Protein AF-0000000084974251 (afdb_homodimer)

Structure (mmCIF, N/CA/C/O backbone):
data_AF-0000000084974251-model_v1
#
loop_
_entity.id
_entity.type
_entity.pdbx_description
1 polymer 'Bacterial regulatory protein, tetR family'
#
loop_
_atom_site.group_PDB
_atom_site.id
_atom_site.type_symbol
_atom_site.label_atom_id
_atom_site.label_alt_id
_atom_site.label_comp_id
_atom_site.label_asym_id
_atom_site.label_entity_id
_atom_site.label_seq_id
_atom_site.pdbx_PDB_ins_code
_atom_site.Cartn_x
_atom_site.Cartn_y
_atom_site.Cartn_z
_atom_site.occupancy
_atom_site.B_iso_or_equiv
_atom_site.auth_seq_id
_atom_site.auth_comp_id
_atom_site.auth_asym_id
_atom_site.auth_atom_id
_atom_site.pdbx_PDB_model_num
ATOM 1 N N . MET A 1 1 ? 22.172 16.469 13.125 1 24.64 1 MET A N 1
ATOM 2 C CA . MET A 1 1 ? 22.078 15.016 13.195 1 24.64 1 MET A CA 1
ATOM 3 C C . MET A 1 1 ? 21.766 14.555 14.617 1 24.64 1 MET A C 1
ATOM 5 O O . MET A 1 1 ? 21.031 13.586 14.82 1 24.64 1 MET A O 1
ATOM 9 N N . GLN A 1 2 ? 22.453 15.227 15.594 1 28.5 2 GLN A N 1
ATOM 10 C CA . GLN A 1 2 ? 22.516 14.883 17 1 28.5 2 GLN A CA 1
ATOM 11 C C . GLN A 1 2 ? 21.203 15.203 17.719 1 28.5 2 GLN A C 1
ATOM 13 O O . GLN A 1 2 ? 20.766 14.461 18.594 1 28.5 2 GLN A O 1
ATOM 18 N N . LEU A 1 3 ? 20.594 16.469 17.312 1 31.47 3 LEU A N 1
ATOM 19 C CA . LEU A 1 3 ? 19.469 16.969 18.109 1 31.47 3 LEU A CA 1
ATOM 20 C C . LEU A 1 3 ? 18.234 16.094 17.906 1 31.47 3 LEU A C 1
ATOM 22 O O . LEU A 1 3 ? 17.391 15.992 18.797 1 31.47 3 LEU A O 1
ATOM 26 N N . PHE A 1 4 ? 18.141 15.398 16.688 1 33.81 4 PHE A N 1
ATOM 27 C CA . PHE A 1 4 ? 16.953 14.602 16.422 1 33.81 4 PHE A CA 1
ATOM 28 C C . PHE A 1 4 ? 16.891 13.375 17.328 1 33.81 4 PHE A C 1
ATOM 30 O O . PHE A 1 4 ? 15.859 12.727 17.422 1 33.81 4 PHE A O 1
ATOM 37 N N . LYS A 1 5 ? 18.031 12.828 17.625 1 33.91 5 LYS A N 1
ATOM 38 C CA . LYS A 1 5 ? 18.109 11.57 18.359 1 33.91 5 LYS A CA 1
ATOM 39 C C . LYS A 1 5 ? 17.641 11.758 19.812 1 33.91 5 LYS A C 1
ATOM 41 O O . LYS A 1 5 ? 17.469 10.781 20.531 1 33.91 5 LYS A O 1
ATOM 46 N N . GLU A 1 6 ? 18.031 12.891 20.359 1 31.86 6 GLU A N 1
ATOM 47 C CA . GLU A 1 6 ? 17.922 12.945 21.812 1 31.86 6 GLU A CA 1
ATOM 48 C C . GLU A 1 6 ? 16.453 12.992 22.25 1 31.86 6 GLU A C 1
ATOM 50 O O . GLU A 1 6 ? 16.047 12.273 23.172 1 31.86 6 GLU A O 1
ATOM 55 N N . LYS A 1 7 ? 15.719 14.281 22.25 1 34.56 7 LYS A N 1
ATOM 56 C CA . LYS A 1 7 ? 14.477 14.492 22.984 1 34.56 7 LYS A CA 1
ATOM 57 C C . LYS A 1 7 ? 13.289 13.859 22.266 1 34.56 7 LYS A C 1
ATOM 59 O O . LYS A 1 7 ? 13.227 13.867 21.031 1 34.56 7 LYS A O 1
ATOM 64 N N . GLY A 1 8 ? 12.766 12.844 22.797 1 30.42 8 GLY A N 1
ATOM 65 C CA . GLY A 1 8 ? 11.594 12.055 22.453 1 30.42 8 GLY A CA 1
ATOM 66 C C . GLY A 1 8 ? 10.516 12.859 21.75 1 30.42 8 GLY A C 1
ATOM 67 O O . GLY A 1 8 ? 10.367 14.055 22 1 30.42 8 GLY A O 1
ATOM 68 N N . TYR A 1 9 ? 10.25 12.57 20.469 1 32.06 9 TYR A N 1
ATOM 69 C CA . TYR A 1 9 ? 9.469 13.266 19.453 1 32.06 9 TYR A CA 1
ATOM 70 C C . TYR A 1 9 ? 8.102 13.664 20 1 32.06 9 TYR A C 1
ATOM 72 O O . TYR A 1 9 ? 7.277 14.227 19.281 1 32.06 9 TYR A O 1
ATOM 80 N N . LYS A 1 10 ? 7.773 13.18 21.203 1 35.31 10 LYS A N 1
ATOM 81 C CA . LYS A 1 10 ? 6.359 13.352 21.531 1 35.31 10 LYS A CA 1
ATOM 82 C C . LYS A 1 10 ? 5.98 14.828 21.562 1 35.31 10 LYS A C 1
ATOM 84 O O . LYS A 1 10 ? 4.875 15.203 21.156 1 35.31 10 LYS A O 1
ATOM 89 N N . ASN A 1 11 ? 6.516 15.609 22.516 1 33.5 11 ASN A N 1
ATOM 90 C CA . ASN A 1 11 ? 6.047 16.922 22.938 1 33.5 11 ASN A CA 1
ATOM 91 C C . ASN A 1 11 ? 6.672 18.031 22.109 1 33.5 11 ASN A C 1
ATOM 93 O O . ASN A 1 11 ? 6.77 19.172 22.562 1 33.5 11 ASN A O 1
ATOM 97 N N . VAL A 1 12 ? 7.66 17.734 21.203 1 34.59 12 VAL A N 1
ATOM 98 C CA . VAL A 1 12 ? 8.156 18.969 20.609 1 34.59 12 VAL A CA 1
ATOM 99 C C . VAL A 1 12 ? 7.145 19.516 19.609 1 34.59 12 VAL A C 1
ATOM 101 O O . VAL A 1 12 ? 6.754 18.812 18.672 1 34.59 12 VAL A O 1
ATOM 104 N N . SER A 1 13 ? 6.102 20.281 20.047 1 35.34 13 SER A N 1
ATOM 105 C CA . SER A 1 13 ? 5.102 20.938 19.219 1 35.34 13 SER A CA 1
ATOM 106 C C . SER A 1 13 ? 5.754 21.656 18.047 1 35.34 13 SER A C 1
ATOM 108 O O . SER A 1 13 ? 6.957 21.922 18.062 1 35.34 13 SER A O 1
ATOM 110 N N . VAL A 1 14 ? 5.09 21.688 16.828 1 34.44 14 VAL A N 1
ATOM 111 C CA . VAL A 1 14 ? 5.543 22.562 15.766 1 34.44 14 VAL A CA 1
ATOM 112 C C . VAL A 1 14 ? 6.043 23.891 16.359 1 34.44 14 VAL A C 1
ATOM 114 O O . VAL A 1 14 ? 7.074 24.406 15.93 1 34.44 14 VAL A O 1
ATOM 117 N N . ASP A 1 15 ? 5.387 24.281 17.344 1 38.06 15 ASP A N 1
ATOM 118 C CA . ASP A 1 15 ? 5.77 25.5 18.031 1 38.06 15 ASP A CA 1
ATOM 119 C C . ASP A 1 15 ? 7.102 25.344 18.75 1 38.06 15 ASP A C 1
ATOM 121 O O . ASP A 1 15 ? 7.953 26.234 18.719 1 38.06 15 ASP A O 1
ATOM 125 N N . GLU A 1 16 ? 7.289 24.219 19.406 1 42.25 16 GLU A N 1
ATOM 126 C CA . GLU A 1 16 ? 8.508 24.047 20.188 1 42.25 16 GLU A CA 1
ATOM 127 C C . GLU A 1 16 ? 9.703 23.75 19.281 1 42.25 16 GLU A C 1
ATOM 129 O O . GLU A 1 16 ? 10.828 24.172 19.578 1 42.25 16 GLU A O 1
ATOM 134 N N . ILE A 1 17 ? 9.492 23.047 18.203 1 36.91 17 ILE A N 1
ATOM 135 C CA . ILE A 1 17 ? 10.562 22.922 17.203 1 36.91 17 ILE A CA 1
ATOM 136 C C . ILE A 1 17 ? 10.828 24.281 16.578 1 36.91 17 ILE A C 1
ATOM 138 O O . ILE A 1 17 ? 11.984 24.688 16.406 1 36.91 17 ILE A O 1
ATOM 142 N N . VAL A 1 18 ? 9.734 25.016 16.297 1 35.94 18 VAL A N 1
ATOM 143 C CA . VAL A 1 18 ? 9.82 26.422 15.898 1 35.94 18 VAL A CA 1
ATOM 144 C C . VAL A 1 18 ? 10.477 27.234 17.016 1 35.94 18 VAL A C 1
ATOM 146 O O . VAL A 1 18 ? 11.336 28.078 16.75 1 35.94 18 VAL A O 1
ATOM 149 N N . GLN A 1 19 ? 9.969 27.031 18.172 1 39.81 19 GLN A N 1
ATOM 150 C CA . GLN A 1 19 ? 10.5 27.75 19.312 1 39.81 19 GLN A CA 1
ATOM 151 C C . GLN A 1 19 ? 11.953 27.375 19.594 1 39.81 19 GLN A C 1
ATOM 153 O O . GLN A 1 19 ? 12.75 28.219 20 1 39.81 19 GLN A O 1
ATOM 158 N N . ALA A 1 20 ? 12.273 26.094 19.547 1 38.5 20 ALA A N 1
ATOM 159 C CA . ALA A 1 20 ? 13.656 25.719 19.812 1 38.5 20 ALA A CA 1
ATOM 160 C C . ALA A 1 20 ? 14.594 26.266 18.734 1 38.5 20 ALA A C 1
ATOM 162 O O . ALA A 1 20 ? 15.766 26.531 19 1 38.5 20 ALA A O 1
ATOM 163 N N . CYS A 1 21 ? 14.047 26.172 17.453 1 37.97 21 CYS A N 1
ATOM 164 C CA . CYS A 1 21 ? 14.898 26.797 16.438 1 37.97 21 CYS A CA 1
ATOM 165 C C . CYS A 1 21 ? 14.703 28.312 16.438 1 37.97 21 CYS A C 1
ATOM 167 O O . CYS A 1 21 ? 15.211 29 15.555 1 37.97 21 CYS A O 1
ATOM 169 N N . ASN A 1 22 ? 14.352 28.953 17.609 1 37.5 22 ASN A N 1
ATOM 170 C CA . ASN A 1 22 ? 14.234 30.375 17.859 1 37.5 22 ASN A CA 1
ATOM 171 C C . ASN A 1 22 ? 13.688 31.125 16.656 1 37.5 22 ASN A C 1
ATOM 173 O O . ASN A 1 22 ? 14.008 32.281 16.438 1 37.5 22 ASN A O 1
ATOM 177 N N . SER A 1 23 ? 13.414 30.609 15.469 1 36.69 23 SER A N 1
ATOM 178 C CA . SER A 1 23 ? 13.086 31.484 14.352 1 36.69 23 SER A CA 1
ATOM 179 C C . SER A 1 23 ? 11.578 31.688 14.242 1 36.69 23 SER A C 1
ATOM 181 O O . SER A 1 23 ? 10.797 30.938 14.82 1 36.69 23 SER A O 1
ATOM 183 N N . SER A 1 24 ? 10.906 32.906 13.719 1 35.94 24 SER A N 1
ATOM 184 C CA . SER A 1 24 ? 9.539 33.406 13.57 1 35.94 24 SER A CA 1
ATOM 185 C C . SER A 1 24 ? 8.68 32.438 12.758 1 35.94 24 SER A C 1
ATOM 187 O O . SER A 1 24 ? 9.203 31.594 12.023 1 35.94 24 SER A O 1
ATOM 189 N N . LYS A 1 25 ? 7.355 32.344 13.055 1 33.97 25 LYS A N 1
ATOM 190 C CA . LYS A 1 25 ? 6.305 31.609 12.352 1 33.97 25 LYS A CA 1
ATOM 191 C C . LYS A 1 25 ? 6.52 31.656 10.844 1 33.97 25 LYS A C 1
ATOM 193 O O . LYS A 1 25 ? 6.238 30.688 10.141 1 33.97 25 LYS A O 1
ATOM 198 N N . GLY A 1 26 ? 6.758 32.844 10.203 1 37.78 26 GLY A N 1
ATOM 199 C CA . GLY A 1 26 ? 7.156 33.062 8.82 1 37.78 26 GLY A CA 1
ATOM 200 C C . GLY A 1 26 ? 8.297 32.156 8.375 1 37.78 26 GLY A C 1
ATOM 201 O O . GLY A 1 26 ? 8.289 31.656 7.254 1 37.78 26 GLY A O 1
ATOM 202 N N . SER A 1 27 ? 9.266 31.953 9.086 1 38.12 27 SER A N 1
ATOM 203 C CA . SER A 1 27 ? 10.445 31.141 8.836 1 38.12 27 SER A CA 1
ATOM 204 C C . SER A 1 27 ? 10.094 29.656 8.742 1 38.12 27 SER A C 1
ATOM 206 O O . SER A 1 27 ? 10.766 28.891 8.047 1 38.12 27 SER A O 1
ATOM 208 N N . PHE A 1 28 ? 9.125 29.25 9.406 1 33.62 28 PHE A N 1
ATOM 209 C CA . PHE A 1 28 ? 8.711 27.859 9.328 1 33.62 28 PHE A CA 1
ATOM 210 C C . PHE A 1 28 ? 8.133 27.547 7.953 1 33.62 28 PHE A C 1
ATOM 212 O O . PHE A 1 28 ? 8.469 26.516 7.359 1 33.62 28 PHE A O 1
ATOM 219 N N . TYR A 1 29 ? 7.191 28.391 7.52 1 37.66 29 TYR A N 1
ATOM 220 C CA . TYR A 1 29 ? 6.785 28.203 6.133 1 37.66 29 TYR A CA 1
ATOM 221 C C . TYR A 1 29 ? 7.988 28.25 5.199 1 37.66 29 TYR A C 1
ATOM 223 O O . TYR A 1 29 ? 8.016 27.547 4.18 1 37.66 29 TYR A O 1
ATOM 231 N N . HIS A 1 30 ? 8.836 29.078 5.332 1 41.31 30 HIS A N 1
ATOM 232 C CA . HIS A 1 30 ? 10.125 29.031 4.664 1 41.31 30 HIS A CA 1
ATOM 233 C C . HIS A 1 30 ? 10.875 27.734 5 1 41.31 30 HIS A C 1
ATOM 235 O O . HIS A 1 30 ? 11.625 27.219 4.172 1 41.31 30 HIS A O 1
ATOM 241 N N . HIS A 1 31 ? 10.727 27.203 6.156 1 42.22 31 HIS A N 1
ATOM 242 C CA . HIS A 1 31 ? 11.32 25.938 6.574 1 42.22 31 HIS A CA 1
ATOM 243 C C . HIS A 1 31 ? 10.641 24.766 5.887 1 42.22 31 HIS A C 1
ATOM 245 O O . HIS A 1 31 ? 11.258 23.703 5.707 1 42.22 31 HIS A O 1
ATOM 251 N N . PHE A 1 32 ? 9.398 24.859 5.746 1 46.38 32 PHE A N 1
ATOM 252 C CA . PHE A 1 32 ? 8.734 23.844 4.938 1 46.38 32 PHE A CA 1
ATOM 253 C C . PHE A 1 32 ? 9.344 23.781 3.541 1 46.38 32 PHE A C 1
ATOM 255 O O . PHE A 1 32 ? 9.508 22.703 2.98 1 46.38 32 PHE A O 1
ATOM 262 N N . LYS A 1 33 ? 9.359 25.031 2.885 1 48.72 33 LYS A N 1
ATOM 263 C CA . LYS A 1 33 ? 10.195 25.031 1.684 1 48.72 33 LYS A CA 1
ATOM 264 C C . LYS A 1 33 ? 11.555 24.391 1.954 1 48.72 33 LYS A C 1
ATOM 266 O O . LYS A 1 33 ? 12.07 23.641 1.122 1 48.72 33 LYS A O 1
ATOM 271 N N . SER A 1 34 ? 11.953 24.734 3.213 1 53.53 34 SER A N 1
ATOM 272 C CA . SER A 1 34 ? 13.203 24.188 3.719 1 53.53 34 SER A CA 1
ATOM 273 C C . SER A 1 34 ? 13.062 22.703 4.039 1 53.53 34 SER A C 1
ATOM 275 O O . SER A 1 34 ? 13.938 21.906 3.703 1 53.53 34 SER A O 1
ATOM 277 N N . LYS A 1 35 ? 11.883 22.344 4.539 1 58.62 35 LYS A N 1
ATOM 278 C CA . LYS A 1 35 ? 11.633 20.922 4.816 1 58.62 35 LYS A CA 1
ATOM 279 C C . LYS A 1 35 ? 11.562 20.109 3.527 1 58.62 35 LYS A C 1
ATOM 281 O O . LYS A 1 35 ? 12.109 19.016 3.445 1 58.62 35 LYS A O 1
ATOM 286 N N . ALA A 1 36 ? 10.992 20.859 2.57 1 60.69 36 ALA A N 1
ATOM 287 C CA . ALA A 1 36 ? 10.891 20.172 1.286 1 60.69 36 ALA A CA 1
ATOM 288 C C . ALA A 1 36 ? 12.266 19.984 0.651 1 60.69 36 ALA A C 1
ATOM 290 O O . ALA A 1 36 ? 12.547 18.938 0.065 1 60.69 36 ALA A O 1
ATOM 291 N N . GLU A 1 37 ? 13.039 21 0.817 1 65.62 37 GLU A N 1
ATOM 292 C CA . GLU A 1 37 ? 14.383 20.891 0.254 1 65.62 37 GLU A CA 1
ATOM 293 C C . GLU A 1 37 ? 15.211 19.844 0.993 1 65.62 37 GLU A C 1
ATOM 295 O O . GLU A 1 37 ? 15.969 19.094 0.375 1 65.62 37 GLU A O 1
ATOM 300 N N . ILE A 1 38 ? 15.062 19.875 2.275 1 69.25 38 ILE A N 1
ATOM 301 C CA . ILE A 1 38 ? 15.781 18.891 3.094 1 69.25 38 ILE A CA 1
ATOM 302 C C . ILE A 1 38 ? 15.305 17.484 2.756 1 69.25 38 ILE A C 1
ATOM 304 O O . ILE A 1 38 ? 16.109 16.578 2.6 1 69.25 38 ILE A O 1
ATOM 308 N N . LEU A 1 39 ? 14.078 17.422 2.49 1 73.88 39 LEU A N 1
ATOM 309 C CA . LEU A 1 39 ? 13.516 16.125 2.139 1 73.88 39 LEU A CA 1
ATOM 310 C C . LEU A 1 39 ? 14.008 15.672 0.767 1 73.88 39 LEU A C 1
ATOM 312 O O . LEU A 1 39 ? 14.383 14.516 0.587 1 73.88 39 LEU A O 1
ATOM 316 N N . ASN A 1 40 ? 14.039 16.641 -0.132 1 75.12 40 ASN A N 1
ATOM 317 C CA . ASN A 1 40 ? 14.5 16.297 -1.476 1 75.12 40 ASN A CA 1
ATOM 318 C C . ASN A 1 40 ? 15.945 15.805 -1.465 1 75.12 40 ASN A C 1
ATOM 320 O O . ASN A 1 40 ? 16.297 14.875 -2.199 1 75.12 40 ASN A O 1
ATOM 324 N N . GLU A 1 41 ? 16.719 16.484 -0.682 1 76.44 41 GLU A N 1
ATOM 325 C CA . GLU A 1 41 ? 18.109 16.047 -0.568 1 76.44 41 GLU A CA 1
ATOM 326 C C . GLU A 1 41 ? 18.188 14.641 0.02 1 76.44 41 GLU A C 1
ATOM 328 O O . GLU A 1 41 ? 19.031 13.844 -0.398 1 76.44 41 GLU A O 1
ATOM 333 N N . HIS A 1 42 ? 17.406 14.344 0.914 1 80 42 HIS A N 1
ATOM 334 C CA . HIS A 1 42 ? 17.406 13.016 1.532 1 80 42 HIS A CA 1
ATOM 335 C C . HIS A 1 42 ? 16.953 11.945 0.545 1 80 42 HIS A C 1
ATOM 337 O O . HIS A 1 42 ? 17.484 10.836 0.539 1 80 42 HIS A O 1
ATOM 343 N N . PHE A 1 43 ? 16.094 12.352 -0.354 1 81.88 43 PHE A N 1
ATOM 344 C CA . PHE A 1 43 ? 15.625 11.391 -1.35 1 81.88 43 PHE A CA 1
ATOM 345 C C . PHE A 1 43 ? 16.734 11.078 -2.357 1 81.88 43 PHE A C 1
ATOM 347 O O . PHE A 1 43 ? 16.891 9.93 -2.768 1 81.88 43 PHE A O 1
ATOM 354 N N . ALA A 1 44 ? 17.422 12.141 -2.713 1 80.31 44 ALA A N 1
ATOM 355 C CA . ALA A 1 44 ? 18.531 11.93 -3.648 1 80.31 44 ALA A CA 1
ATOM 356 C C . ALA A 1 44 ? 19.594 11.008 -3.053 1 80.31 44 ALA A C 1
ATOM 358 O O . ALA A 1 44 ? 20.141 10.148 -3.748 1 80.31 44 ALA A O 1
ATOM 359 N N . LEU A 1 45 ? 19.859 11.195 -1.835 1 84.19 45 LEU A N 1
ATOM 360 C CA . LEU A 1 45 ? 20.812 10.336 -1.143 1 84.19 45 LEU A CA 1
ATOM 361 C C . LEU A 1 45 ? 20.297 8.906 -1.046 1 84.19 45 LEU A C 1
ATOM 363 O O . LEU A 1 45 ? 21.047 7.953 -1.237 1 84.19 45 LEU A O 1
ATOM 367 N N . ALA A 1 46 ? 19.062 8.766 -0.755 1 89.88 46 ALA A N 1
ATOM 368 C CA . ALA A 1 46 ? 18.469 7.438 -0.688 1 89.88 46 ALA A CA 1
ATOM 369 C C . ALA A 1 46 ? 18.562 6.723 -2.031 1 89.88 46 ALA A C 1
ATOM 371 O O . ALA A 1 46 ? 18.875 5.531 -2.088 1 89.88 46 ALA A O 1
ATOM 372 N N . ASP A 1 47 ? 18.328 7.438 -3.09 1 91.56 47 ASP A N 1
ATOM 373 C CA . ASP A 1 47 ? 18.375 6.844 -4.422 1 91.56 47 ASP A CA 1
ATOM 374 C C . ASP A 1 47 ? 19.766 6.336 -4.758 1 91.56 47 ASP A C 1
ATOM 376 O O . ASP A 1 47 ? 19.922 5.301 -5.414 1 91.56 47 ASP A O 1
ATOM 380 N N . LYS A 1 48 ? 20.75 7.125 -4.336 1 91.19 48 LYS A N 1
ATOM 381 C CA . LYS A 1 48 ? 22.109 6.66 -4.531 1 91.19 48 LYS A CA 1
ATOM 382 C C . LYS A 1 48 ? 22.359 5.359 -3.773 1 91.19 48 LYS A C 1
ATOM 384 O O . LYS A 1 48 ? 23.031 4.453 -4.289 1 91.19 48 LYS A O 1
ATOM 389 N N . TYR A 1 49 ? 21.891 5.285 -2.676 1 93.69 49 TYR A N 1
ATOM 390 C CA . TYR A 1 49 ? 22.031 4.07 -1.882 1 93.69 49 TYR A CA 1
ATOM 391 C C . TYR A 1 49 ? 21.281 2.906 -2.531 1 93.69 49 TYR A C 1
ATOM 393 O O . TYR A 1 49 ? 21.781 1.778 -2.547 1 93.69 49 TYR A O 1
ATOM 401 N N . TYR A 1 50 ? 20.078 3.135 -3.027 1 96.12 50 TYR A N 1
ATOM 402 C CA . TYR A 1 50 ? 19.328 2.082 -3.693 1 96.12 50 TYR A CA 1
ATOM 403 C C . TYR A 1 50 ? 20.094 1.517 -4.879 1 96.12 50 TYR A C 1
ATOM 405 O O . TYR A 1 50 ? 20.062 0.31 -5.129 1 96.12 50 TYR A O 1
ATOM 413 N N . GLU A 1 51 ? 20.719 2.396 -5.547 1 95.56 51 GLU A N 1
ATOM 414 C CA . GLU A 1 51 ? 21.531 1.957 -6.676 1 95.56 51 GLU A CA 1
ATOM 415 C C . GLU A 1 51 ? 22.672 1.055 -6.215 1 95.56 51 GLU A C 1
ATOM 417 O O . GLU A 1 51 ? 22.984 0.054 -6.863 1 95.56 51 GLU A O 1
ATOM 422 N N . GLN A 1 52 ? 23.281 1.448 -5.191 1 95.94 52 GLN A N 1
ATOM 423 C CA . GLN A 1 52 ? 24.344 0.625 -4.629 1 95.94 52 GLN A CA 1
ATOM 424 C C . GLN A 1 52 ? 23.812 -0.733 -4.18 1 95.94 52 GLN A C 1
ATOM 426 O O . GLN A 1 52 ? 24.438 -1.763 -4.41 1 95.94 52 GLN A O 1
ATOM 431 N N . LEU A 1 53 ? 22.672 -0.729 -3.5 1 96.44 53 LEU A N 1
ATOM 432 C CA . LEU A 1 53 ? 22.031 -1.972 -3.082 1 96.44 53 LEU A CA 1
ATOM 433 C C . LEU A 1 53 ? 21.797 -2.889 -4.277 1 96.44 53 LEU A C 1
ATOM 435 O O . LEU A 1 53 ? 22.062 -4.094 -4.199 1 96.44 53 LEU A O 1
ATOM 439 N N . TYR A 1 54 ? 21.266 -2.311 -5.332 1 97.19 54 TYR A N 1
ATOM 440 C CA . TYR A 1 54 ? 21 -3.057 -6.559 1 97.19 54 TYR A CA 1
ATOM 441 C C . TYR A 1 54 ? 22.281 -3.666 -7.121 1 97.19 54 TYR A C 1
ATOM 443 O O . TYR A 1 54 ? 22.312 -4.848 -7.473 1 97.19 54 TYR A O 1
ATOM 451 N N . ASN A 1 55 ? 23.328 -2.844 -7.168 1 96.56 55 ASN A N 1
ATOM 452 C CA . ASN A 1 55 ? 24.594 -3.275 -7.734 1 96.56 55 ASN A CA 1
ATOM 453 C C . ASN A 1 55 ? 25.25 -4.363 -6.891 1 96.56 55 ASN A C 1
ATOM 455 O O . ASN A 1 55 ? 26 -5.191 -7.406 1 96.56 55 ASN A O 1
ATOM 459 N N . ASP A 1 56 ? 24.922 -4.41 -5.656 1 96.5 56 ASP A N 1
ATOM 460 C CA . ASP A 1 56 ? 25.547 -5.344 -4.723 1 96.5 56 ASP A CA 1
ATOM 461 C C . ASP A 1 56 ? 24.766 -6.66 -4.664 1 96.5 56 ASP A C 1
ATOM 463 O O . ASP A 1 56 ? 25.203 -7.609 -4.008 1 96.5 56 ASP A O 1
ATOM 467 N N . LEU A 1 57 ? 23.625 -6.703 -5.285 1 97.56 57 LEU A N 1
ATOM 468 C CA . LEU A 1 57 ? 22.875 -7.953 -5.273 1 97.56 57 LEU A CA 1
ATOM 469 C C . LEU A 1 57 ? 23.672 -9.078 -5.914 1 97.56 57 LEU A C 1
ATOM 471 O O . LEU A 1 57 ? 24.188 -8.93 -7.027 1 97.56 57 LEU A O 1
ATOM 475 N N . PRO A 1 58 ? 23.766 -10.188 -5.262 1 95.62 58 PRO A N 1
ATOM 476 C CA . PRO A 1 58 ? 24.516 -11.305 -5.848 1 95.62 58 PRO A CA 1
ATOM 477 C C . PRO A 1 58 ? 23.891 -11.805 -7.148 1 95.62 58 PRO A C 1
ATOM 479 O O . PRO A 1 58 ? 22.688 -12.07 -7.199 1 95.62 58 PRO A O 1
ATOM 482 N N . ILE A 1 59 ? 24.703 -12.094 -8.109 1 91.06 59 ILE A N 1
ATOM 483 C CA . ILE A 1 59 ? 24.25 -12.461 -9.445 1 91.06 59 ILE A CA 1
ATOM 484 C C . ILE A 1 59 ? 23.828 -13.922 -9.461 1 91.06 59 ILE A C 1
ATOM 486 O O . ILE A 1 59 ? 23.078 -14.352 -10.352 1 91.06 59 ILE A O 1
ATOM 490 N N . GLN A 1 60 ? 24.234 -14.688 -8.43 1 95.69 60 GLN A N 1
ATOM 491 C CA . GLN A 1 60 ? 23.953 -16.125 -8.398 1 95.69 60 GLN A CA 1
ATOM 492 C C . GLN A 1 60 ? 22.547 -16.391 -7.867 1 95.69 60 GLN A C 1
ATOM 494 O O . GLN A 1 60 ? 22.047 -17.516 -7.977 1 95.69 60 GLN A O 1
ATOM 499 N N . LEU A 1 61 ? 21.969 -15.422 -7.363 1 97.19 61 LEU A N 1
ATOM 500 C CA . LEU A 1 61 ? 20.625 -15.602 -6.812 1 97.19 61 LEU A CA 1
ATOM 501 C C . LEU A 1 61 ? 19.578 -15.625 -7.922 1 97.19 61 LEU A C 1
ATOM 503 O O . LEU A 1 61 ? 19.766 -15.008 -8.977 1 97.19 61 LEU A O 1
ATOM 507 N N . SER A 1 62 ? 18.5 -16.391 -7.668 1 97.19 62 SER A N 1
ATOM 508 C CA . SER A 1 62 ? 17.391 -16.359 -8.609 1 97.19 62 SER A CA 1
ATOM 509 C C . SER A 1 62 ? 16.812 -14.953 -8.727 1 97.19 62 SER A C 1
ATOM 511 O O . SER A 1 62 ? 16.891 -14.156 -7.785 1 97.19 62 SER A O 1
ATOM 513 N N . PRO A 1 63 ? 16.188 -14.609 -9.812 1 97.88 63 PRO A N 1
ATOM 514 C CA . PRO A 1 63 ? 15.578 -13.297 -9.992 1 97.88 63 PRO A CA 1
ATOM 515 C C . PRO A 1 63 ? 14.562 -12.961 -8.906 1 97.88 63 PRO A C 1
ATOM 517 O O . PRO A 1 63 ? 14.523 -11.828 -8.414 1 97.88 63 PRO A O 1
ATOM 520 N N . LYS A 1 64 ? 13.742 -13.938 -8.508 1 97.69 64 LYS A N 1
ATOM 521 C CA . LYS A 1 64 ? 12.789 -13.711 -7.426 1 97.69 64 LYS A CA 1
ATOM 522 C C . LYS A 1 64 ? 13.5 -13.344 -6.129 1 97.69 64 LYS A C 1
ATOM 524 O O . LYS A 1 64 ? 13.094 -12.406 -5.438 1 97.69 64 LYS A O 1
ATOM 529 N N . ARG A 1 65 ? 14.531 -14.062 -5.82 1 97.81 65 ARG A N 1
ATOM 530 C CA . ARG A 1 65 ? 15.273 -13.797 -4.59 1 97.81 65 ARG A CA 1
ATOM 531 C C . ARG A 1 65 ? 15.977 -12.445 -4.66 1 97.81 65 ARG A C 1
ATOM 533 O O . ARG A 1 65 ? 16.078 -11.742 -3.654 1 97.81 65 ARG A O 1
ATOM 540 N N . ARG A 1 66 ? 16.484 -12.039 -5.789 1 98.31 66 ARG A N 1
ATOM 541 C CA . ARG A 1 66 ? 17.109 -10.734 -5.965 1 98.31 66 ARG A CA 1
ATOM 542 C C . ARG A 1 66 ? 16.109 -9.609 -5.684 1 98.31 66 ARG A C 1
ATOM 544 O O . ARG A 1 66 ? 16.438 -8.656 -4.965 1 98.31 66 ARG A O 1
ATOM 551 N N . LEU A 1 67 ? 14.93 -9.734 -6.262 1 98.5 67 LEU A N 1
ATOM 552 C CA . LEU A 1 67 ? 13.883 -8.75 -6.012 1 98.5 67 LEU A CA 1
ATOM 553 C C . LEU A 1 67 ? 13.523 -8.695 -4.531 1 98.5 67 LEU A C 1
ATOM 555 O O . LEU A 1 67 ? 13.398 -7.613 -3.957 1 98.5 67 LEU A O 1
ATOM 559 N N . GLN A 1 68 ? 13.383 -9.828 -3.963 1 98.44 68 GLN A N 1
ATOM 560 C CA . GLN A 1 68 ? 13.047 -9.94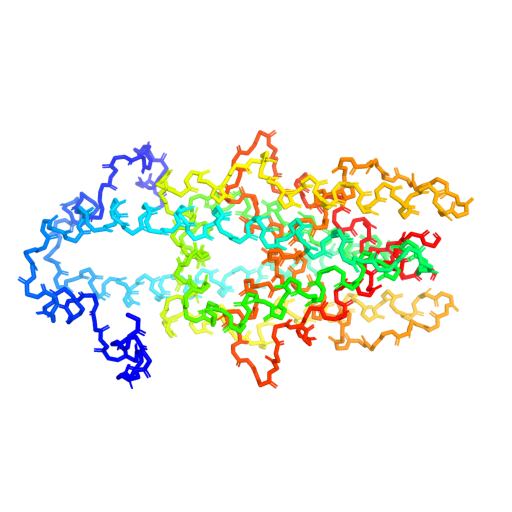5 -2.547 1 98.44 68 GLN A CA 1
ATOM 561 C C . GLN A 1 68 ? 14.109 -9.289 -1.674 1 98.44 68 GLN A C 1
ATOM 563 O O . GLN A 1 68 ? 13.789 -8.484 -0.797 1 98.44 68 GLN A O 1
ATOM 568 N N . LEU A 1 69 ? 15.344 -9.602 -1.912 1 98.31 69 LEU A N 1
ATOM 569 C CA . LEU A 1 69 ? 16.453 -9.078 -1.118 1 98.31 69 LEU A CA 1
ATOM 570 C C . LEU A 1 69 ? 16.578 -7.57 -1.285 1 98.31 69 LEU A C 1
ATOM 572 O O . LEU A 1 69 ? 16.891 -6.859 -0.327 1 98.31 69 LEU A O 1
ATOM 576 N N . PHE A 1 70 ? 16.391 -7.133 -2.479 1 98.62 70 PHE A N 1
ATOM 577 C CA . PHE A 1 70 ? 16.453 -5.699 -2.725 1 98.62 70 PHE A CA 1
ATOM 578 C C . PHE A 1 70 ? 15.453 -4.949 -1.852 1 98.62 70 PHE A C 1
ATOM 580 O O . PHE A 1 70 ? 15.828 -4.039 -1.107 1 98.62 70 PHE A O 1
ATOM 587 N N . LEU A 1 71 ? 14.195 -5.324 -1.896 1 98.69 71 LEU A N 1
ATOM 588 C CA . LEU A 1 71 ? 13.172 -4.602 -1.154 1 98.69 71 LEU A CA 1
ATOM 589 C C . LEU A 1 71 ? 13.367 -4.773 0.349 1 98.69 71 LEU A C 1
ATOM 591 O O . LEU A 1 71 ? 13.133 -3.836 1.118 1 98.69 71 LEU A O 1
ATOM 595 N N . GLU A 1 72 ? 13.734 -5.914 0.798 1 98.31 72 GLU A N 1
ATOM 596 C CA . GLU A 1 72 ? 14.055 -6.125 2.205 1 98.31 72 GLU A CA 1
ATOM 597 C C . GLU A 1 72 ? 15.117 -5.137 2.686 1 98.31 72 GLU A C 1
ATOM 599 O O . GLU A 1 72 ? 14.953 -4.516 3.738 1 98.31 72 GLU A O 1
ATOM 604 N N . ASN A 1 73 ? 16.156 -5 1.909 1 98 73 ASN A N 1
ATOM 605 C CA . ASN A 1 73 ? 17.234 -4.094 2.283 1 98 73 ASN A CA 1
ATOM 606 C C . ASN A 1 73 ? 16.797 -2.637 2.217 1 98 73 ASN A C 1
ATOM 608 O O . ASN A 1 73 ? 17.25 -1.809 3.008 1 98 73 ASN A O 1
ATOM 612 N N . VAL A 1 74 ? 15.961 -2.35 1.274 1 98 74 VAL A N 1
ATOM 613 C CA . VAL A 1 74 ? 15.383 -1.013 1.227 1 98 74 VAL A CA 1
ATOM 614 C C . VAL A 1 74 ? 14.633 -0.73 2.525 1 98 74 VAL A C 1
ATOM 616 O O . VAL A 1 74 ? 14.82 0.322 3.141 1 98 74 VAL A O 1
ATOM 619 N N . PHE A 1 75 ? 13.781 -1.679 2.955 1 98.38 75 PHE A N 1
ATOM 620 C CA . PHE A 1 75 ? 13.008 -1.508 4.176 1 98.38 75 PHE A CA 1
ATOM 621 C C . PHE A 1 75 ? 13.93 -1.357 5.383 1 98.38 75 PHE A C 1
ATOM 623 O O . PHE A 1 75 ? 13.688 -0.52 6.254 1 98.38 75 PHE A O 1
ATOM 630 N N . ILE A 1 76 ? 14.93 -2.135 5.438 1 97.62 76 ILE A N 1
ATOM 631 C CA . ILE A 1 76 ? 15.898 -2.051 6.527 1 97.62 76 ILE A CA 1
ATOM 632 C C . ILE A 1 76 ? 16.547 -0.669 6.535 1 97.62 76 ILE A C 1
ATOM 634 O O . ILE A 1 76 ? 16.609 -0.011 7.578 1 97.62 76 ILE A O 1
ATOM 638 N N . TYR A 1 77 ? 17 -0.239 5.43 1 96.12 77 TYR A N 1
ATOM 639 C CA . TYR A 1 77 ? 17.656 1.062 5.293 1 96.12 77 TYR A CA 1
ATOM 640 C C . TYR A 1 77 ? 16.719 2.184 5.742 1 96.12 77 TYR A C 1
ATOM 642 O O . TYR A 1 77 ? 17.141 3.072 6.492 1 96.12 77 TYR A O 1
ATOM 650 N N . LEU A 1 78 ? 15.484 2.148 5.246 1 95.81 78 LEU A N 1
ATOM 651 C CA . LEU A 1 78 ? 14.516 3.188 5.57 1 95.81 78 LEU A CA 1
ATOM 652 C C . LEU A 1 78 ? 14.266 3.248 7.074 1 95.81 78 LEU A C 1
ATOM 654 O O . LEU A 1 78 ? 14.234 4.336 7.66 1 95.81 78 LEU A O 1
ATOM 658 N N . GLU A 1 79 ? 14.094 2.094 7.641 1 95.69 79 GLU A N 1
ATOM 659 C CA . GLU A 1 79 ? 13.836 2.059 9.078 1 95.69 79 GLU A CA 1
ATOM 660 C C . GLU A 1 79 ? 15.055 2.531 9.867 1 95.69 79 GLU A C 1
ATOM 662 O O . GLU A 1 79 ? 14.93 3.359 10.773 1 95.69 79 GLU A O 1
ATOM 667 N N . GLU A 1 80 ? 16.234 2.086 9.539 1 94.06 80 GLU A N 1
ATOM 668 C CA . GLU A 1 80 ? 17.438 2.357 10.305 1 94.06 80 GLU A CA 1
ATOM 669 C C . GLU A 1 80 ? 17.922 3.789 10.094 1 94.06 80 GLU A C 1
ATOM 671 O O . GLU A 1 80 ? 18.469 4.406 11.008 1 94.06 80 GLU A O 1
ATOM 676 N N . THR A 1 81 ? 17.766 4.324 8.961 1 91 81 THR A N 1
ATOM 677 C CA . THR A 1 81 ? 18.312 5.633 8.617 1 91 81 THR A CA 1
ATOM 678 C C . THR A 1 81 ? 17.312 6.738 8.953 1 91 81 THR A C 1
ATOM 680 O O . THR A 1 81 ? 17.703 7.785 9.484 1 91 81 THR A O 1
ATOM 683 N N . PHE A 1 82 ? 16.062 6.492 8.68 1 88.25 82 PHE A N 1
ATOM 684 C CA . PHE A 1 82 ? 15.086 7.566 8.797 1 88.25 82 PHE A CA 1
ATOM 685 C C . PHE A 1 82 ? 14.156 7.32 9.984 1 88.25 82 PHE A C 1
ATOM 687 O O . PHE A 1 82 ? 13.797 8.258 10.703 1 88.25 82 PHE A O 1
ATOM 694 N N . GLY A 1 83 ? 13.82 6.094 10.188 1 89.75 83 GLY A N 1
ATOM 695 C CA . GLY A 1 83 ? 12.93 5.75 11.289 1 89.75 83 GLY A CA 1
ATOM 696 C C . GLY A 1 83 ? 11.477 6.051 10.992 1 89.75 83 GLY A C 1
ATOM 697 O O . GLY A 1 83 ? 11.156 6.672 9.977 1 89.75 83 GLY A O 1
ATOM 698 N N . ARG A 1 84 ? 10.617 5.637 11.875 1 92.19 84 ARG A N 1
ATOM 699 C CA . ARG A 1 84 ? 9.172 5.688 11.688 1 92.19 84 ARG A CA 1
ATOM 700 C C . ARG A 1 84 ? 8.672 7.129 11.688 1 92.19 84 ARG A C 1
ATOM 702 O O . ARG A 1 84 ? 7.82 7.492 10.875 1 92.19 84 ARG A O 1
ATOM 709 N N . GLU A 1 85 ? 9.156 7.934 12.555 1 86.88 85 GLU A N 1
ATOM 710 C CA . GLU A 1 85 ? 8.688 9.312 12.688 1 86.88 85 GLU A CA 1
ATOM 711 C C . GLU A 1 85 ? 8.992 10.117 11.43 1 86.88 85 GLU A C 1
ATOM 713 O O . GLU A 1 85 ? 8.125 10.828 10.914 1 86.88 85 GLU A O 1
ATOM 718 N N . PHE A 1 86 ? 10.164 10.008 11.023 1 86.38 86 PHE A N 1
ATOM 719 C CA . PHE A 1 86 ? 10.555 10.75 9.828 1 86.38 86 PHE A CA 1
ATOM 720 C C . PHE A 1 86 ? 9.758 10.266 8.617 1 86.38 86 PHE A C 1
ATOM 722 O O . PHE A 1 86 ? 9.266 11.078 7.832 1 86.38 86 PHE A O 1
ATOM 729 N N . LEU A 1 87 ? 9.641 8.961 8.445 1 91.19 87 LEU A N 1
ATOM 730 C CA . LEU A 1 87 ? 8.883 8.414 7.328 1 91.19 87 LEU A CA 1
ATOM 731 C C . LEU A 1 87 ? 7.422 8.859 7.391 1 91.19 87 LEU A C 1
ATOM 733 O O . LEU A 1 87 ? 6.809 9.141 6.355 1 91.19 87 LEU A O 1
ATOM 737 N N . SER A 1 88 ? 6.879 8.938 8.578 1 89.75 88 SER A N 1
ATOM 738 C CA . SER A 1 88 ? 5.512 9.422 8.75 1 89.75 88 SER A CA 1
ATOM 739 C C . SER A 1 88 ? 5.367 10.852 8.25 1 89.75 88 SER A C 1
ATOM 741 O O . SER A 1 88 ? 4.371 11.195 7.609 1 89.75 88 SER A O 1
ATOM 743 N N . VAL A 1 89 ? 6.324 11.625 8.539 1 84.69 89 VAL A N 1
ATOM 744 C CA . VAL A 1 89 ? 6.305 13.016 8.094 1 84.69 89 VAL A CA 1
ATOM 745 C C . VAL A 1 89 ? 6.398 13.078 6.574 1 84.69 89 VAL A C 1
ATOM 747 O O . VAL A 1 89 ? 5.645 13.805 5.926 1 84.69 89 VAL A O 1
ATOM 750 N N . VAL A 1 90 ? 7.324 12.32 6.023 1 86.25 90 VAL A N 1
ATOM 751 C CA . VAL A 1 90 ? 7.504 12.305 4.574 1 86.25 90 VAL A CA 1
ATOM 752 C C . VAL A 1 90 ? 6.207 11.867 3.898 1 86.25 90 VAL A C 1
ATOM 754 O O . VAL A 1 90 ? 5.727 12.523 2.975 1 86.25 90 VAL A O 1
ATOM 757 N N . TYR A 1 91 ? 5.621 10.82 4.395 1 90.5 91 TYR A N 1
ATOM 758 C CA . TYR A 1 91 ? 4.422 10.258 3.787 1 90.5 91 TYR A CA 1
ATOM 759 C C . TYR A 1 91 ? 3.229 11.188 3.979 1 90.5 91 TYR A C 1
ATOM 761 O O . TYR A 1 91 ? 2.361 11.281 3.105 1 90.5 91 TYR A O 1
ATOM 769 N N . SER A 1 92 ? 3.166 11.836 5.055 1 87.75 92 SER A N 1
ATOM 770 C CA . SER A 1 92 ? 2.064 12.758 5.293 1 87.75 92 SER A CA 1
ATOM 771 C C . SER A 1 92 ? 2.197 14.008 4.426 1 87.75 92 SER A C 1
ATOM 773 O O . SER A 1 92 ? 1.235 14.422 3.777 1 87.75 92 SER A O 1
ATOM 775 N N . THR A 1 93 ? 3.371 14.555 4.336 1 82.56 93 THR A N 1
ATOM 776 C CA . THR A 1 93 ? 3.59 15.812 3.617 1 82.56 93 THR A CA 1
ATOM 777 C C . THR A 1 93 ? 3.49 15.594 2.109 1 82.56 93 THR A C 1
ATOM 779 O O . THR A 1 93 ? 3.107 16.5 1.371 1 82.56 93 THR A O 1
ATOM 782 N N . SER A 1 94 ? 3.82 14.391 1.688 1 85.19 94 SER A N 1
ATOM 783 C CA . SER A 1 94 ? 3.762 14.086 0.261 1 85.19 94 SER A CA 1
ATOM 784 C C . SER A 1 94 ? 2.326 14.102 -0.249 1 85.19 94 SER A C 1
ATOM 786 O O . SER A 1 94 ? 2.09 14.195 -1.456 1 85.19 94 SER A O 1
ATOM 788 N N . LEU A 1 95 ? 1.404 14.023 0.598 1 85.25 95 LEU A N 1
ATOM 789 C CA . LEU A 1 95 ? -0.01 14.039 0.241 1 85.25 95 LEU A CA 1
ATOM 790 C C . LEU A 1 95 ? -0.533 15.469 0.163 1 85.25 95 LEU A C 1
ATOM 792 O O . LEU A 1 95 ? -1.605 15.711 -0.395 1 85.25 95 LEU A O 1
ATOM 796 N N . GLU A 1 96 ? 0.064 16.469 0.801 1 72.12 96 GLU A N 1
ATOM 797 C CA . GLU A 1 96 ? -0.422 17.844 0.938 1 72.12 96 GLU A CA 1
ATOM 798 C C . GLU A 1 96 ? 0.09 18.719 -0.196 1 72.12 96 GLU A C 1
ATOM 800 O O . GLU A 1 96 ? -0.577 19.688 -0.594 1 72.12 96 GLU A O 1
ATOM 805 N N . SER A 1 97 ? 1.396 18.734 -0.368 1 61.44 97 SER A N 1
ATOM 806 C CA . SER A 1 97 ? 1.981 19.859 -1.104 1 61.44 97 SER A CA 1
ATOM 807 C C . SER A 1 97 ? 2.676 19.375 -2.375 1 61.44 97 SER A C 1
ATOM 809 O O . SER A 1 97 ? 3.004 18.203 -2.5 1 61.44 97 SER A O 1
ATOM 811 N N . GLU A 1 98 ? 2.512 20.188 -3.336 1 56.09 98 GLU A N 1
ATOM 812 C CA . GLU A 1 98 ? 3.367 20.062 -4.512 1 56.09 98 GLU A CA 1
ATOM 813 C C . GLU A 1 98 ? 4.844 20.031 -4.121 1 56.09 98 GLU A C 1
ATOM 815 O O . GLU A 1 98 ? 5.703 19.719 -4.941 1 56.09 98 GLU A O 1
ATOM 820 N N . ALA A 1 99 ? 5.066 20.438 -2.875 1 51.78 99 ALA A N 1
ATOM 821 C CA . ALA A 1 99 ? 6.445 20.672 -2.449 1 51.78 99 ALA A CA 1
ATOM 822 C C . ALA A 1 99 ? 7.254 19.375 -2.496 1 51.78 99 ALA A C 1
ATOM 824 O O . ALA A 1 99 ? 8.477 19.406 -2.631 1 51.78 99 ALA A O 1
ATOM 825 N N . HIS A 1 100 ? 6.578 18.312 -2.518 1 59.97 100 HIS A N 1
ATOM 826 C CA . HIS A 1 100 ? 7.395 17.094 -2.486 1 59.97 100 HIS A CA 1
ATOM 827 C C . HIS A 1 100 ? 7.426 16.422 -3.852 1 59.97 100 HIS A C 1
ATOM 829 O O . HIS A 1 100 ? 7.082 15.242 -3.973 1 59.97 100 HIS A O 1
ATOM 835 N N . LEU A 1 101 ? 8.109 17.281 -4.625 1 64.25 101 LEU A N 1
ATOM 836 C CA . LEU A 1 101 ? 8.062 16.984 -6.051 1 64.25 101 LEU A CA 1
ATOM 837 C C . LEU A 1 101 ? 8.914 15.766 -6.387 1 64.25 101 LEU A C 1
ATOM 839 O O . LEU A 1 101 ? 8.539 14.945 -7.227 1 64.25 101 LEU A O 1
ATOM 843 N N . TYR A 1 102 ? 9.969 15.641 -5.473 1 71.81 102 TYR A N 1
ATOM 844 C CA . TYR A 1 102 ? 10.852 14.547 -5.844 1 71.81 102 TYR A CA 1
ATOM 845 C C . TYR A 1 102 ? 10.234 13.195 -5.492 1 71.81 102 TYR A C 1
ATOM 847 O O . TYR A 1 102 ? 10.312 12.25 -6.273 1 71.81 102 TYR A O 1
ATOM 855 N N . PHE A 1 103 ? 9.594 13.18 -4.41 1 75.62 103 PHE A N 1
ATOM 856 C CA . PHE A 1 103 ? 8.938 11.953 -3.986 1 75.62 103 PHE A CA 1
ATOM 857 C C . PHE A 1 103 ? 7.883 11.523 -5 1 75.62 103 PHE A C 1
ATOM 859 O O . PHE A 1 103 ? 7.711 10.328 -5.258 1 75.62 103 PHE A O 1
ATOM 866 N N . ARG A 1 104 ? 7.402 12.477 -5.641 1 77.81 104 ARG A N 1
ATOM 867 C CA . ARG A 1 104 ? 6.281 12.219 -6.539 1 77.81 104 ARG A CA 1
ATOM 868 C C . ARG A 1 104 ? 6.762 12.047 -7.977 1 77.81 104 ARG A C 1
ATOM 870 O O . ARG A 1 104 ? 5.949 11.883 -8.891 1 77.81 104 ARG A O 1
ATOM 877 N N . ASN A 1 105 ? 8.016 12.102 -8.125 1 81.5 105 ASN A N 1
ATOM 878 C CA . ASN A 1 105 ? 8.57 11.93 -9.461 1 81.5 105 ASN A CA 1
ATOM 879 C C . ASN A 1 105 ? 8.523 10.477 -9.914 1 81.5 105 ASN A C 1
ATOM 881 O O . ASN A 1 105 ? 9.211 9.625 -9.352 1 81.5 105 ASN A O 1
ATOM 885 N N . PRO A 1 106 ? 7.723 10.156 -10.961 1 79.62 106 PRO A N 1
ATOM 886 C CA . PRO A 1 106 ? 7.609 8.766 -11.406 1 79.62 106 PRO A CA 1
ATOM 887 C C . PRO A 1 106 ? 8.898 8.242 -12.031 1 79.62 106 PRO A C 1
ATOM 889 O O . PRO A 1 106 ? 9.039 7.039 -12.25 1 79.62 106 PRO A O 1
ATOM 892 N N . ASN A 1 107 ? 9.859 9.148 -12.211 1 83.75 107 ASN A N 1
ATOM 893 C CA . ASN A 1 107 ? 11.117 8.758 -12.836 1 83.75 107 ASN A CA 1
ATOM 894 C C . ASN A 1 107 ? 12.242 8.625 -11.812 1 83.75 107 ASN A C 1
ATOM 896 O O . ASN A 1 107 ? 13.422 8.609 -12.172 1 83.75 107 ASN A O 1
ATOM 900 N N . ARG A 1 108 ? 11.781 8.578 -10.633 1 88.75 108 ARG A N 1
ATOM 901 C CA . ARG A 1 108 ? 12.781 8.344 -9.602 1 88.75 108 ARG A CA 1
ATOM 902 C C . ARG A 1 108 ? 13.57 7.074 -9.883 1 88.75 108 ARG A C 1
ATOM 904 O O . ARG A 1 108 ? 13.031 6.098 -10.414 1 88.75 108 ARG A O 1
ATOM 911 N N . LYS A 1 109 ? 14.875 7.109 -9.477 1 91.75 109 LYS A N 1
ATOM 912 C CA . LYS A 1 109 ? 15.766 5.973 -9.664 1 91.75 109 LYS A CA 1
ATOM 913 C C . LYS A 1 109 ? 15.188 4.707 -9.039 1 91.75 109 L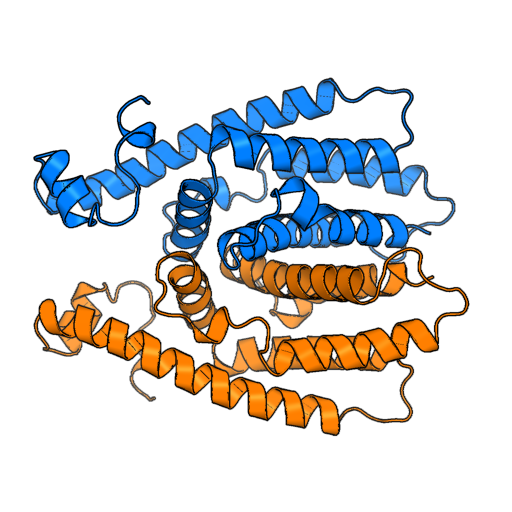YS A C 1
ATOM 915 O O . LYS A 1 109 ? 15.266 3.627 -9.633 1 91.75 109 LYS A O 1
ATOM 920 N N . LEU A 1 110 ? 14.602 4.766 -7.891 1 94.31 110 LEU A N 1
ATOM 921 C CA . LEU A 1 110 ? 14.023 3.625 -7.188 1 94.31 110 LEU A CA 1
ATOM 922 C C . LEU A 1 110 ? 13.047 2.871 -8.086 1 94.31 110 LEU A C 1
ATOM 924 O O . LEU A 1 110 ? 13.102 1.644 -8.18 1 94.31 110 LEU A O 1
ATOM 928 N N . PHE A 1 111 ? 12.258 3.572 -8.781 1 93.88 111 PHE A N 1
ATOM 929 C CA . PHE A 1 111 ? 11.227 2.951 -9.617 1 93.88 111 PHE A CA 1
ATOM 930 C C . PHE A 1 111 ? 11.852 2.281 -10.836 1 93.88 111 PHE A C 1
ATOM 932 O O . PHE A 1 111 ? 11.359 1.255 -11.305 1 93.88 111 PHE A O 1
ATOM 939 N N . MET A 1 112 ? 12.898 2.842 -11.305 1 95.62 112 MET A N 1
ATOM 940 C CA . MET A 1 112 ? 13.633 2.219 -12.406 1 95.62 112 MET A CA 1
ATOM 941 C C . MET A 1 112 ? 14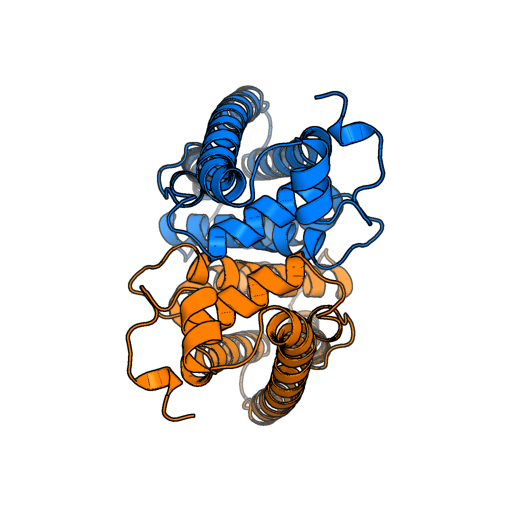.273 0.908 -11.961 1 95.62 112 MET A C 1
ATOM 943 O O . MET A 1 112 ? 14.336 -0.048 -12.734 1 95.62 112 MET A O 1
ATOM 947 N N . LEU A 1 113 ? 14.742 0.911 -10.805 1 97.81 113 LEU A N 1
ATOM 948 C CA . LEU A 1 113 ? 15.328 -0.308 -10.258 1 97.81 113 LEU A CA 1
ATOM 949 C C . LEU A 1 113 ? 14.266 -1.381 -10.055 1 97.81 113 LEU A C 1
ATOM 951 O O . LEU A 1 113 ? 14.508 -2.562 -10.305 1 97.81 113 LEU A O 1
ATOM 955 N N . PHE A 1 114 ? 13.055 -0.987 -9.562 1 98.12 114 PHE A N 1
ATOM 956 C CA . PHE A 1 114 ? 11.938 -1.92 -9.516 1 98.12 114 PHE A CA 1
ATOM 957 C C . PHE A 1 114 ? 11.68 -2.527 -10.891 1 98.12 114 PHE A C 1
ATOM 959 O O . PHE A 1 114 ? 11.516 -3.744 -11.016 1 98.12 114 PHE A O 1
ATOM 966 N N . GLU A 1 115 ? 11.633 -1.674 -11.867 1 97.94 115 GLU A N 1
ATOM 967 C CA . GLU A 1 115 ? 11.367 -2.121 -13.227 1 97.94 115 GLU A CA 1
ATOM 968 C C . GLU A 1 115 ? 12.406 -3.146 -13.688 1 97.94 115 GLU A C 1
ATOM 970 O O . GLU A 1 115 ? 12.055 -4.172 -14.273 1 97.94 115 GLU A O 1
ATOM 975 N N . ALA A 1 116 ? 13.609 -2.859 -13.461 1 97.94 116 ALA A N 1
ATOM 976 C CA . ALA A 1 116 ? 14.688 -3.752 -13.867 1 97.94 116 ALA A CA 1
ATOM 977 C C . ALA A 1 116 ? 14.57 -5.109 -13.18 1 97.94 116 ALA A C 1
ATOM 979 O O . ALA A 1 116 ? 14.695 -6.152 -13.82 1 97.94 116 ALA A O 1
ATOM 980 N N . LEU A 1 117 ? 14.336 -5.117 -11.914 1 98.56 117 LEU A N 1
ATOM 981 C CA . LEU A 1 117 ? 14.281 -6.352 -11.133 1 98.56 117 LEU A CA 1
ATOM 982 C C . LEU A 1 117 ? 13.039 -7.164 -11.492 1 98.56 117 LEU A C 1
ATOM 984 O O . LEU A 1 117 ? 13.102 -8.391 -11.578 1 98.56 117 LEU A O 1
ATOM 988 N N . ILE A 1 118 ? 11.922 -6.508 -11.703 1 98.56 118 ILE A N 1
ATOM 989 C CA . ILE A 1 118 ? 10.703 -7.203 -12.086 1 98.56 118 ILE A CA 1
ATOM 990 C C . ILE A 1 118 ? 10.859 -7.805 -13.477 1 98.56 118 ILE A C 1
ATOM 992 O O . ILE A 1 118 ? 10.367 -8.898 -13.75 1 98.56 118 ILE A O 1
ATOM 996 N N . THR A 1 119 ? 11.523 -7.047 -14.375 1 98.25 119 THR A N 1
ATOM 997 C CA . THR A 1 119 ? 11.828 -7.566 -15.695 1 98.25 119 THR A CA 1
ATOM 998 C C . THR A 1 119 ? 12.594 -8.883 -15.602 1 98.25 119 THR A C 1
ATOM 1000 O O . THR A 1 119 ? 12.281 -9.844 -16.312 1 98.25 119 THR A O 1
ATOM 1003 N N . GLU A 1 120 ? 13.586 -8.953 -14.703 1 97.69 120 GLU A N 1
ATOM 1004 C CA . GLU A 1 120 ? 14.336 -10.188 -14.492 1 97.69 120 GLU A CA 1
ATOM 1005 C C . GLU A 1 120 ? 13.414 -11.328 -14.078 1 97.69 120 GLU A C 1
ATOM 1007 O O . GLU A 1 120 ? 13.57 -12.461 -14.539 1 97.69 120 GLU A O 1
ATOM 1012 N N . VAL A 1 121 ? 12.484 -11.062 -13.211 1 98.12 121 VAL A N 1
ATOM 1013 C CA . VAL A 1 121 ? 11.562 -12.078 -12.711 1 98.12 121 VAL A CA 1
ATOM 1014 C C . VAL A 1 121 ? 10.672 -12.578 -13.844 1 98.12 121 VAL A C 1
ATOM 1016 O O . VAL A 1 121 ? 10.469 -13.781 -14 1 98.12 121 VAL A O 1
ATOM 1019 N N . ILE A 1 122 ? 10.156 -11.625 -14.648 1 97.56 122 ILE A N 1
ATOM 1020 C CA . ILE A 1 122 ? 9.281 -11.969 -15.766 1 97.56 122 ILE A CA 1
ATOM 1021 C C . ILE A 1 122 ? 10.023 -12.859 -16.75 1 97.56 122 ILE A C 1
ATOM 1023 O O . ILE A 1 122 ? 9.492 -13.891 -17.188 1 97.56 122 ILE A O 1
ATOM 1027 N N . GLU A 1 123 ? 11.195 -12.531 -17.031 1 96.5 123 GLU A N 1
ATOM 1028 C CA . GLU A 1 123 ? 11.992 -13.25 -18.031 1 96.5 123 GLU A CA 1
ATOM 1029 C C . GLU A 1 123 ? 12.328 -14.656 -17.547 1 96.5 123 GLU A C 1
ATOM 1031 O O . GLU A 1 123 ? 12.477 -15.586 -18.344 1 96.5 123 GLU A O 1
ATOM 1036 N N . ALA A 1 124 ? 12.414 -14.844 -16.266 1 95.25 124 ALA A N 1
ATOM 1037 C CA . ALA A 1 124 ? 12.773 -16.141 -15.695 1 95.25 124 ALA A CA 1
ATOM 1038 C C . ALA A 1 124 ? 11.531 -16.984 -15.422 1 95.25 124 ALA A C 1
ATOM 1040 O O . ALA A 1 124 ? 11.641 -18.156 -15.047 1 95.25 124 ALA A O 1
ATOM 1041 N N . SER A 1 125 ? 10.375 -16.359 -15.477 1 93.12 125 SER A N 1
ATOM 1042 C CA . SER A 1 125 ? 9.133 -17.078 -15.195 1 93.12 125 SER A CA 1
ATOM 1043 C C . SER A 1 125 ? 8.82 -18.094 -16.281 1 93.12 125 SER A C 1
ATOM 1045 O O . SER A 1 125 ? 9.055 -17.844 -17.469 1 93.12 125 SER A O 1
ATOM 1047 N N . PRO A 1 126 ? 8.328 -19.25 -15.891 1 89.25 126 PRO A N 1
ATOM 1048 C CA . PRO A 1 126 ? 8.047 -20.297 -16.875 1 89.25 126 PRO A CA 1
ATOM 1049 C C . PRO A 1 126 ? 6.996 -19.891 -17.891 1 89.25 126 PRO A C 1
ATOM 1051 O O . PRO A 1 126 ? 7.02 -20.344 -19.047 1 89.25 126 PRO A O 1
ATOM 1054 N N . SER A 1 127 ? 6.027 -19.062 -17.531 1 89.88 127 SER A N 1
ATOM 1055 C CA . SER A 1 127 ? 4.988 -18.562 -18.422 1 89.88 127 SER A CA 1
ATOM 1056 C C . SER A 1 127 ? 4.898 -17.047 -18.359 1 89.88 127 SER A C 1
ATOM 1058 O O . SER A 1 127 ? 5.211 -16.438 -17.344 1 89.88 127 SER A O 1
ATOM 1060 N N . LYS A 1 128 ? 4.512 -16.547 -19.484 1 89.62 128 LYS A N 1
ATOM 1061 C CA . LYS A 1 128 ? 4.328 -15.094 -19.547 1 89.62 128 LYS A CA 1
ATOM 1062 C C . LYS A 1 128 ? 3.205 -14.648 -18.609 1 89.62 128 LYS A C 1
ATOM 1064 O O . LYS A 1 128 ? 2.092 -15.172 -18.672 1 89.62 128 LYS A O 1
ATOM 1069 N N . PRO A 1 129 ? 3.549 -13.734 -17.812 1 92.5 129 PRO A N 1
ATOM 1070 C CA . PRO A 1 129 ? 2.48 -13.234 -16.953 1 92.5 129 PRO A CA 1
ATOM 1071 C C . PRO A 1 129 ? 1.354 -12.555 -17.719 1 92.5 129 PRO A C 1
ATOM 1073 O O . PRO A 1 129 ? 1.593 -11.992 -18.797 1 92.5 129 PRO A O 1
ATOM 1076 N N . ALA A 1 130 ? 0.177 -12.641 -17.172 1 91.38 130 ALA A N 1
ATOM 1077 C CA . ALA A 1 130 ? -0.986 -12.008 -17.781 1 91.38 130 ALA A CA 1
ATOM 1078 C C . ALA A 1 130 ? -0.897 -10.492 -17.688 1 91.38 130 ALA A C 1
ATOM 1080 O O . ALA A 1 130 ? -1.4 -9.781 -18.562 1 91.38 130 ALA A O 1
ATOM 1081 N N . LEU A 1 131 ? -0.248 -10.023 -16.734 1 97 131 LEU A N 1
ATOM 1082 C CA . LEU A 1 131 ? -0.089 -8.586 -16.531 1 97 131 LEU A CA 1
ATOM 1083 C C . LEU A 1 131 ? 1.182 -8.078 -17.203 1 97 131 LEU A C 1
ATOM 1085 O O . LEU A 1 131 ? 2.203 -8.766 -17.219 1 97 131 LEU A O 1
ATOM 1089 N N . SER A 1 132 ? 1.121 -6.84 -17.688 1 97.19 132 SER A N 1
ATOM 1090 C CA . SER A 1 132 ? 2.273 -6.211 -18.328 1 97.19 132 SER A CA 1
ATOM 1091 C C . SER A 1 132 ? 3.314 -5.789 -17.297 1 97.19 132 SER A C 1
ATOM 1093 O O . SER A 1 132 ? 3.021 -5.73 -16.094 1 97.19 132 SER A O 1
ATOM 1095 N N . LEU A 1 133 ? 4.531 -5.492 -17.812 1 97.81 133 LEU A N 1
ATOM 1096 C CA . LEU A 1 133 ? 5.586 -4.965 -16.953 1 97.81 133 LEU A CA 1
ATOM 1097 C C . LEU A 1 133 ? 5.129 -3.689 -16.25 1 97.81 133 LEU A C 1
ATOM 1099 O O . LEU A 1 133 ? 5.379 -3.51 -15.055 1 97.81 133 LEU A O 1
ATOM 1103 N N . LYS A 1 134 ? 4.465 -2.838 -16.953 1 96.94 134 LYS A N 1
ATOM 1104 C CA . LYS A 1 134 ? 3.969 -1.585 -16.406 1 96.94 134 LYS A CA 1
ATOM 1105 C C . LYS A 1 134 ? 3 -1.843 -15.25 1 96.94 134 LYS A C 1
ATOM 1107 O O . LYS A 1 134 ? 3.088 -1.202 -14.203 1 96.94 134 LYS A O 1
ATOM 1112 N N . GLN A 1 135 ? 2.133 -2.764 -15.453 1 97.75 135 GLN A N 1
ATOM 1113 C CA . GLN A 1 135 ? 1.138 -3.117 -14.445 1 97.75 135 GLN A CA 1
ATOM 1114 C C . GLN A 1 135 ? 1.794 -3.748 -13.219 1 97.75 135 GLN A C 1
ATOM 1116 O O . GLN A 1 135 ? 1.442 -3.424 -12.086 1 97.75 135 GLN A O 1
ATOM 1121 N N . LEU A 1 136 ? 2.717 -4.645 -13.469 1 98.44 136 LEU A N 1
ATOM 1122 C CA . LEU A 1 136 ? 3.4 -5.328 -12.375 1 98.44 136 LEU A CA 1
ATOM 1123 C C . LEU A 1 136 ? 4.266 -4.355 -11.578 1 98.44 136 LEU A C 1
ATOM 1125 O O . LEU A 1 136 ? 4.359 -4.453 -10.352 1 98.44 136 LEU A O 1
ATOM 1129 N N . LYS A 1 137 ? 4.902 -3.451 -12.273 1 98.06 137 LYS A N 1
ATOM 1130 C CA . LYS A 1 137 ? 5.695 -2.42 -11.609 1 98.06 137 LYS A CA 1
ATOM 1131 C C . LYS A 1 137 ? 4.812 -1.512 -10.758 1 98.06 137 LYS A C 1
ATOM 1133 O O . LYS A 1 137 ? 5.18 -1.159 -9.633 1 98.06 137 LYS A O 1
ATOM 1138 N N . LEU A 1 138 ? 3.703 -1.113 -11.258 1 97.12 138 LEU A N 1
ATOM 1139 C CA . LEU A 1 138 ? 2.762 -0.301 -10.5 1 97.12 138 LEU A CA 1
ATOM 1140 C C . LEU A 1 138 ? 2.311 -1.029 -9.234 1 97.12 138 LEU A C 1
ATOM 1142 O O . LEU A 1 138 ? 2.33 -0.458 -8.148 1 97.12 138 LEU A O 1
ATOM 1146 N N . ALA A 1 139 ? 1.92 -2.258 -9.398 1 98.38 139 ALA A N 1
ATOM 1147 C CA . ALA A 1 139 ? 1.488 -3.07 -8.266 1 98.38 139 ALA A CA 1
ATOM 1148 C C . ALA A 1 139 ? 2.584 -3.16 -7.207 1 98.38 139 ALA A C 1
ATOM 1150 O O . ALA A 1 139 ? 2.303 -3.092 -6.008 1 98.38 139 ALA A O 1
ATOM 1151 N N . PHE A 1 140 ? 3.801 -3.307 -7.629 1 98.69 140 PHE A N 1
ATOM 1152 C CA . PHE A 1 140 ? 4.93 -3.43 -6.711 1 98.69 140 PHE A CA 1
ATOM 1153 C C . PHE A 1 140 ? 5.188 -2.111 -5.988 1 98.69 140 PHE A C 1
ATOM 1155 O O . PHE A 1 140 ? 5.484 -2.102 -4.793 1 98.69 140 PHE A O 1
ATOM 1162 N N . THR A 1 141 ? 5.133 -1.045 -6.707 1 97.62 141 THR A N 1
ATOM 1163 C CA . THR A 1 141 ? 5.293 0.281 -6.121 1 97.62 141 THR A CA 1
ATOM 1164 C C . THR A 1 141 ? 4.223 0.54 -5.062 1 97.62 141 THR A C 1
ATOM 1166 O O . THR A 1 141 ? 4.527 1.003 -3.963 1 97.62 141 THR A O 1
ATOM 1169 N N . GLN A 1 142 ? 3.014 0.208 -5.43 1 98.06 142 GLN A N 1
ATOM 1170 C CA . GLN A 1 142 ? 1.902 0.365 -4.496 1 98.06 142 GLN A CA 1
ATOM 1171 C C . GLN A 1 142 ? 2.086 -0.523 -3.27 1 98.06 142 GLN A C 1
ATOM 1173 O O . GLN A 1 142 ? 1.766 -0.118 -2.15 1 98.06 142 GLN A O 1
ATOM 1178 N N . LEU A 1 143 ? 2.537 -1.712 -3.506 1 98.69 143 LEU A N 1
ATOM 1179 C CA . LEU A 1 143 ? 2.828 -2.627 -2.406 1 98.69 143 LEU A CA 1
ATOM 1180 C C . LEU A 1 143 ? 3.854 -2.021 -1.454 1 98.69 143 LEU A C 1
ATOM 1182 O O . LEU A 1 143 ? 3.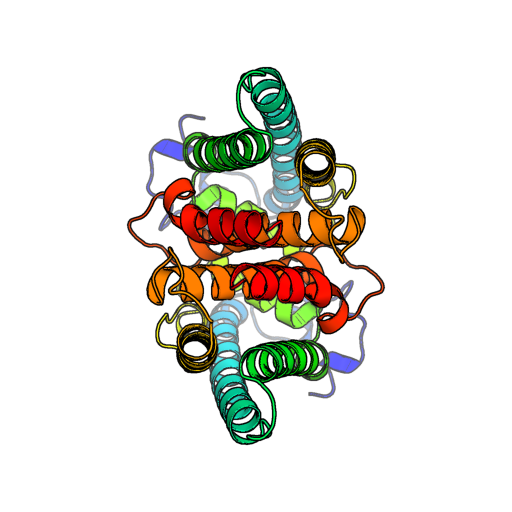631 -1.979 -0.241 1 98.69 143 LEU A O 1
ATOM 1186 N N . ALA A 1 144 ? 4.996 -1.592 -1.945 1 98.44 144 ALA A N 1
ATOM 1187 C CA . ALA A 1 144 ? 6.059 -1.015 -1.124 1 98.44 144 ALA A CA 1
ATOM 1188 C C . ALA A 1 144 ? 5.551 0.189 -0.335 1 98.44 144 ALA A C 1
ATOM 1190 O O . ALA A 1 144 ? 5.801 0.302 0.867 1 98.44 144 ALA A O 1
ATOM 1191 N N . MET A 1 145 ? 4.809 1.031 -0.984 1 97.19 145 MET A N 1
ATOM 1192 C CA . MET A 1 145 ? 4.246 2.211 -0.333 1 97.19 145 MET A CA 1
ATOM 1193 C C . MET A 1 145 ? 3.246 1.812 0.748 1 97.19 145 MET A C 1
ATOM 1195 O O . MET A 1 145 ? 3.209 2.42 1.819 1 97.19 145 MET A O 1
ATOM 1199 N N . GLY A 1 146 ? 2.438 0.795 0.405 1 98.25 146 GLY A N 1
ATOM 1200 C CA . GLY A 1 146 ? 1.448 0.33 1.365 1 98.25 146 GLY A CA 1
ATOM 1201 C C . GLY A 1 146 ? 2.064 -0.25 2.623 1 98.25 146 GLY A C 1
ATOM 1202 O O . GLY A 1 146 ? 1.553 -0.042 3.725 1 98.25 146 GLY A O 1
ATOM 1203 N N . VAL A 1 147 ? 3.131 -0.955 2.488 1 98.5 147 VAL A N 1
ATOM 1204 C CA . VAL A 1 147 ? 3.842 -1.522 3.629 1 98.5 147 VAL A CA 1
ATOM 1205 C C . VAL A 1 147 ? 4.359 -0.4 4.527 1 98.5 147 VAL A C 1
ATOM 1207 O O . VAL A 1 147 ? 4.176 -0.438 5.746 1 98.5 147 VAL A O 1
ATOM 1210 N N . ILE A 1 148 ? 4.973 0.58 3.949 1 97.75 148 ILE A N 1
ATOM 1211 C CA . ILE A 1 148 ? 5.543 1.683 4.715 1 97.75 148 ILE A CA 1
ATOM 1212 C C . ILE A 1 148 ? 4.426 2.455 5.414 1 97.75 148 ILE A C 1
ATOM 1214 O O . ILE A 1 148 ? 4.527 2.756 6.609 1 97.75 148 ILE A O 1
ATOM 1218 N N . TYR A 1 149 ? 3.418 2.762 4.66 1 96.38 149 TYR A N 1
ATOM 1219 C CA . TYR A 1 149 ? 2.309 3.516 5.234 1 96.38 149 TYR A CA 1
ATOM 1220 C C . TYR A 1 149 ? 1.689 2.764 6.406 1 96.38 149 TYR A C 1
ATOM 1222 O O . TYR A 1 149 ? 1.454 3.342 7.469 1 96.38 149 TYR A O 1
ATOM 1230 N N . HIS A 1 150 ? 1.343 1.508 6.18 1 95.69 150 HIS A N 1
ATOM 1231 C CA . HIS A 1 150 ? 0.761 0.677 7.23 1 95.69 150 HIS A CA 1
ATOM 1232 C C . HIS A 1 150 ? 1.667 0.622 8.453 1 95.69 150 HIS A C 1
ATOM 1234 O O . HIS A 1 150 ? 1.198 0.766 9.586 1 95.69 150 HIS A O 1
ATOM 1240 N N . TRP A 1 151 ? 2.922 0.434 8.227 1 95.94 151 TRP A N 1
ATOM 1241 C CA . TRP A 1 151 ? 3.908 0.341 9.297 1 95.94 151 TRP A CA 1
ATOM 1242 C C . TRP A 1 151 ? 3.967 1.639 10.094 1 95.94 151 TRP A C 1
ATOM 1244 O O . TRP A 1 151 ? 4.098 1.613 11.32 1 95.94 151 TRP A O 1
ATOM 1254 N N . CYS A 1 152 ? 3.852 2.738 9.477 1 93.31 152 CYS A N 1
ATOM 1255 C CA . CYS A 1 152 ? 3.861 4.039 10.141 1 93.31 152 CYS A CA 1
ATOM 1256 C C . CYS A 1 152 ? 2.58 4.258 10.93 1 93.31 152 CYS A C 1
ATOM 1258 O O . CYS A 1 152 ? 2.6 4.887 11.992 1 93.31 152 CYS A O 1
ATOM 1260 N N . THR A 1 153 ? 1.512 3.779 10.414 1 91.25 153 THR A N 1
ATOM 1261 C CA . THR A 1 153 ? 0.194 4.059 10.977 1 91.25 153 THR A CA 1
ATOM 1262 C C . THR A 1 153 ? -0.114 3.113 12.133 1 91.25 153 THR A C 1
ATOM 1264 O O . THR A 1 153 ? -0.807 3.488 13.078 1 91.25 153 THR A O 1
ATOM 1267 N N . PHE A 1 154 ? 0.306 1.886 11.984 1 88.88 154 PHE A N 1
ATOM 1268 C CA . PHE A 1 154 ? 0.05 0.88 13.008 1 88.88 154 PHE A CA 1
ATOM 1269 C C . PHE A 1 154 ? 1.345 0.469 13.695 1 88.88 154 PHE A C 1
ATOM 1271 O O . PHE A 1 154 ? 1.976 -0.517 13.312 1 88.88 154 PHE A O 1
ATOM 1278 N N . PRO A 1 155 ? 1.58 1.208 14.656 1 76.5 155 PRO A N 1
ATOM 1279 C CA . PRO A 1 155 ? 2.844 0.875 15.32 1 76.5 155 PRO A CA 1
ATOM 1280 C C . PRO A 1 155 ? 2.777 -0.444 16.094 1 76.5 155 PRO A C 1
ATOM 1282 O O . PRO A 1 155 ? 1.926 -0.61 16.969 1 76.5 155 PRO A O 1
ATOM 1285 N N . GLU A 1 156 ? 3.311 -1.396 15.469 1 80.31 156 GLU A N 1
ATOM 1286 C CA . GLU A 1 156 ? 3.486 -2.707 16.094 1 80.31 156 GLU A CA 1
ATOM 1287 C C . GLU A 1 156 ? 4.961 -3.006 16.344 1 80.31 156 GLU A C 1
ATOM 1289 O O . GLU A 1 156 ? 5.836 -2.264 15.891 1 80.31 156 GLU A O 1
ATOM 1294 N N . ASP A 1 157 ? 5.102 -3.922 17.188 1 84.06 157 ASP A N 1
ATOM 1295 C CA . ASP A 1 157 ? 6.473 -4.305 17.516 1 84.06 157 ASP A CA 1
ATOM 1296 C C . ASP A 1 157 ? 7.07 -5.184 16.422 1 84.06 157 ASP A C 1
ATOM 1298 O O . ASP A 1 157 ? 7.375 -6.355 16.656 1 84.06 157 ASP A O 1
ATOM 1302 N N . GLN A 1 158 ? 7.117 -4.676 15.289 1 94.12 158 GLN A N 1
ATOM 1303 C CA . GLN A 1 158 ? 7.754 -5.324 14.141 1 94.12 158 GLN A CA 1
ATOM 1304 C C . GLN A 1 158 ? 8.57 -4.32 13.328 1 94.12 158 GLN A C 1
ATOM 1306 O O . GLN A 1 158 ? 8.203 -3.15 13.227 1 94.12 158 GLN A O 1
ATOM 1311 N N . SER A 1 159 ? 9.703 -4.836 12.867 1 97.25 159 SER A N 1
ATOM 1312 C CA . SER A 1 159 ? 10.492 -4.012 11.961 1 97.25 159 SER A CA 1
ATOM 1313 C C . SER A 1 159 ? 9.758 -3.781 10.641 1 97.25 159 SER A C 1
ATOM 1315 O O . SER A 1 159 ? 8.805 -4.5 10.32 1 97.25 159 SER A O 1
ATOM 1317 N N . LEU A 1 160 ? 10.164 -2.773 9.961 1 98.06 160 LEU A N 1
ATOM 1318 C CA . LEU A 1 160 ? 9.57 -2.502 8.656 1 98.06 160 LEU A CA 1
ATOM 1319 C C . LEU A 1 160 ? 9.758 -3.689 7.715 1 98.06 160 LEU A C 1
ATOM 1321 O O . LEU A 1 160 ? 8.836 -4.062 6.984 1 98.06 160 LEU A O 1
ATOM 1325 N N . GLN A 1 161 ? 10.945 -4.262 7.75 1 98.31 161 GLN A N 1
ATOM 1326 C CA . GLN A 1 161 ? 11.234 -5.434 6.93 1 98.31 161 GLN A CA 1
ATOM 1327 C C . GLN A 1 161 ? 10.297 -6.586 7.27 1 98.31 161 GLN A C 1
ATOM 1329 O O . GLN A 1 161 ? 9.758 -7.238 6.371 1 98.31 161 GLN A O 1
ATOM 1334 N N . GLU A 1 162 ? 10.078 -6.836 8.508 1 97.69 162 GLU A N 1
ATOM 1335 C CA . GLU A 1 162 ? 9.18 -7.902 8.945 1 97.69 162 GLU A CA 1
ATOM 1336 C C . GLU A 1 162 ? 7.742 -7.613 8.547 1 97.69 162 GLU A C 1
ATOM 1338 O O . GLU A 1 162 ? 7.004 -8.516 8.156 1 97.69 162 GLU A O 1
ATOM 1343 N N . SER A 1 163 ? 7.406 -6.379 8.633 1 97.44 163 SER A N 1
ATOM 1344 C CA . SER A 1 163 ? 6.055 -5.953 8.297 1 97.44 163 SER A CA 1
ATOM 1345 C C . SER A 1 163 ? 5.75 -6.195 6.82 1 97.44 163 SER A C 1
ATOM 1347 O O . SER A 1 163 ? 4.609 -6.492 6.457 1 97.44 163 SER A O 1
ATOM 1349 N N . GLY A 1 164 ? 6.742 -6.074 5.98 1 98.38 164 GLY A N 1
ATOM 1350 C CA . GLY A 1 164 ? 6.543 -6.184 4.543 1 98.38 164 GLY A CA 1
ATOM 1351 C C . GLY A 1 164 ? 6.785 -7.582 4.012 1 98.38 164 GLY A C 1
ATOM 1352 O O . GLY A 1 164 ? 6.586 -7.844 2.824 1 98.38 164 GLY A O 1
ATOM 1353 N N . ALA A 1 165 ? 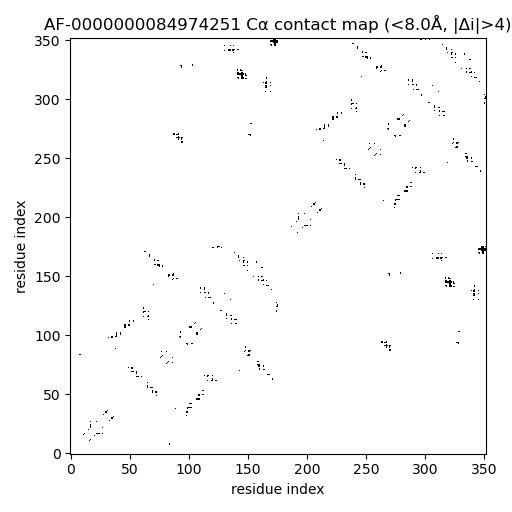7.148 -8.516 4.883 1 98.25 165 ALA A N 1
ATOM 1354 C CA . ALA A 1 165 ? 7.621 -9.828 4.445 1 98.25 165 ALA A CA 1
ATOM 1355 C C . ALA A 1 165 ? 6.516 -10.602 3.742 1 98.25 165 ALA A C 1
ATOM 1357 O O . ALA A 1 165 ? 6.734 -11.18 2.676 1 98.25 165 ALA A O 1
ATOM 1358 N N . SER A 1 166 ? 5.352 -10.602 4.301 1 98.19 166 SER A N 1
ATOM 1359 C CA . SER A 1 166 ? 4.266 -11.391 3.736 1 98.19 166 SER A CA 1
ATOM 1360 C C . SER A 1 166 ? 3.779 -10.797 2.418 1 98.19 166 SER A C 1
ATOM 1362 O O . SER A 1 166 ? 3.473 -11.531 1.477 1 98.19 166 SER A O 1
ATOM 1364 N N . ALA A 1 167 ? 3.666 -9.508 2.361 1 98.56 167 ALA A N 1
ATOM 1365 C CA . ALA A 1 167 ? 3.25 -8.844 1.128 1 98.56 167 ALA A CA 1
ATOM 1366 C C . ALA A 1 167 ? 4.223 -9.141 -0.01 1 98.56 167 ALA A C 1
ATOM 1368 O O . ALA A 1 167 ? 3.805 -9.461 -1.127 1 98.56 167 ALA A O 1
ATOM 1369 N N . LEU A 1 168 ? 5.461 -9.031 0.312 1 98.56 168 LEU A N 1
ATOM 1370 C CA . LEU A 1 168 ? 6.492 -9.281 -0.689 1 98.56 168 LEU A CA 1
ATOM 1371 C C . LEU A 1 168 ? 6.465 -10.734 -1.148 1 98.56 168 LEU A C 1
ATOM 1373 O O . LEU A 1 168 ? 6.516 -11.008 -2.348 1 98.56 168 LEU A O 1
ATOM 1377 N N . GLN A 1 169 ? 6.406 -11.648 -0.238 1 97.81 169 GLN A N 1
ATOM 1378 C CA . GLN A 1 169 ? 6.355 -13.062 -0.588 1 97.81 169 GLN A CA 1
ATOM 1379 C C . GLN A 1 169 ? 5.133 -13.375 -1.449 1 97.81 169 GLN A C 1
ATOM 1381 O O . GLN A 1 169 ? 5.23 -14.117 -2.426 1 97.81 169 GLN A O 1
ATOM 1386 N N . HIS A 1 170 ? 4.043 -12.844 -1.062 1 97.88 170 HIS A N 1
ATOM 1387 C CA . HIS A 1 170 ? 2.818 -13.117 -1.808 1 97.88 170 HIS A CA 1
ATOM 1388 C C . HIS A 1 170 ? 2.877 -12.508 -3.205 1 97.88 170 HIS A C 1
ATOM 1390 O O . HIS A 1 170 ? 2.361 -13.086 -4.16 1 97.88 170 HIS A O 1
ATOM 1396 N N . TYR A 1 171 ? 3.443 -11.312 -3.324 1 98.12 171 TYR A N 1
ATOM 1397 C CA . TYR A 1 171 ? 3.678 -10.727 -4.637 1 98.12 171 TYR A CA 1
ATOM 1398 C C . TYR A 1 171 ? 4.504 -11.656 -5.516 1 98.12 171 TYR A C 1
ATOM 1400 O O . TYR A 1 171 ? 4.168 -11.883 -6.68 1 98.12 171 TYR A O 1
ATOM 1408 N N . LEU A 1 172 ? 5.535 -12.219 -4.988 1 96.94 172 LEU A N 1
ATOM 1409 C CA . LEU A 1 172 ? 6.406 -13.109 -5.742 1 96.94 172 LEU A CA 1
ATOM 1410 C C . LEU A 1 172 ? 5.668 -14.383 -6.137 1 96.94 172 LEU A C 1
ATOM 1412 O O . LEU A 1 172 ? 5.922 -14.953 -7.199 1 96.94 172 LEU A O 1
ATOM 1416 N N . ASN A 1 173 ? 4.758 -14.812 -5.316 1 94.69 173 ASN A N 1
ATOM 1417 C CA . ASN A 1 173 ? 3.955 -15.992 -5.629 1 94.69 173 ASN A CA 1
ATOM 1418 C C . ASN A 1 173 ? 3.064 -15.758 -6.848 1 94.69 173 ASN A C 1
ATOM 1420 O O . ASN A 1 173 ? 2.596 -16.719 -7.469 1 94.69 173 ASN A O 1
ATOM 1424 N N . GLY A 1 174 ? 2.824 -14.5 -7.129 1 95.12 174 GLY A N 1
ATOM 1425 C CA . GLY A 1 174 ? 1.941 -14.164 -8.234 1 95.12 174 GLY A CA 1
ATOM 1426 C C . GLY A 1 174 ? 2.541 -14.477 -9.594 1 95.12 174 GLY A C 1
ATOM 1427 O O . GLY A 1 174 ? 1.838 -14.461 -10.609 1 95.12 174 GLY A O 1
ATOM 1428 N N . PHE A 1 175 ? 3.844 -14.695 -9.664 1 93.38 175 PHE A N 1
ATOM 1429 C CA . PHE A 1 175 ? 4.516 -15.023 -10.914 1 93.38 175 PHE A CA 1
ATOM 1430 C C . PHE A 1 175 ? 4.457 -16.516 -11.188 1 93.38 175 PHE A C 1
ATOM 1432 O O . PHE A 1 175 ? 4.934 -16.984 -12.219 1 93.38 175 PHE A O 1
ATOM 1439 N N . SER A 1 176 ? 3.756 -17.438 -10.438 1 75.06 176 SER A N 1
ATOM 1440 C CA . SER A 1 176 ? 3.746 -18.875 -10.68 1 75.06 176 SER A CA 1
ATOM 1441 C C . SER A 1 176 ? 3.043 -19.219 -11.984 1 75.06 176 SER A C 1
ATOM 1443 O O . SER A 1 176 ? 2.193 -18.453 -12.461 1 75.06 176 SER A O 1
ATOM 1445 N N . MET B 1 1 ? -22.172 20.781 3.1 1 25.14 1 MET B N 1
ATOM 1446 C CA . MET B 1 1 ? -22.141 19.828 1.987 1 25.14 1 MET B CA 1
ATOM 1447 C C . MET B 1 1 ? -21.844 20.547 0.672 1 25.14 1 MET B C 1
ATOM 1449 O O . MET B 1 1 ? -21.125 20.016 -0.177 1 25.14 1 MET B O 1
ATOM 1453 N N . GLN B 1 2 ? -22.516 21.75 0.497 1 28.56 2 GLN B N 1
ATOM 1454 C CA . GLN B 1 2 ? -22.531 22.562 -0.711 1 28.56 2 GLN B CA 1
ATOM 1455 C C . GLN B 1 2 ? -21.203 23.281 -0.916 1 28.56 2 GLN B C 1
ATOM 1457 O O . GLN B 1 2 ? -20.75 23.453 -2.049 1 28.56 2 GLN B O 1
ATOM 1462 N N . LEU B 1 3 ? -20.609 23.812 0.306 1 31.55 3 LEU B N 1
ATOM 1463 C CA . LEU B 1 3 ? -19.469 24.719 0.181 1 31.55 3 LEU B CA 1
ATOM 1464 C C . LEU B 1 3 ? -18.25 23.969 -0.341 1 31.55 3 LEU B C 1
ATOM 1466 O O . LEU B 1 3 ? -17.375 24.547 -0.98 1 31.55 3 LEU B O 1
ATOM 1470 N N . PHE B 1 4 ? -18.203 22.609 -0.068 1 33.81 4 PHE B N 1
ATOM 1471 C CA . PHE B 1 4 ? -17.031 21.859 -0.467 1 33.81 4 PHE B CA 1
ATOM 1472 C C . PHE B 1 4 ? -16.938 21.734 -1.984 1 33.81 4 PHE B C 1
ATOM 1474 O O . PHE B 1 4 ? -15.898 21.359 -2.527 1 33.81 4 PHE B O 1
ATOM 1481 N N . LYS B 1 5 ? -18.047 21.625 -2.631 1 34.41 5 LYS B N 1
ATOM 1482 C CA . LYS B 1 5 ? -18.094 21.359 -4.066 1 34.41 5 LYS B CA 1
ATOM 1483 C C . LYS B 1 5 ? -17.594 22.562 -4.859 1 34.41 5 LYS B C 1
ATOM 1485 O O . LYS B 1 5 ? -17.375 22.469 -6.066 1 34.41 5 LYS B O 1
ATOM 1490 N N . GLU B 1 6 ? -17.953 23.719 -4.383 1 31.61 6 GLU B N 1
ATOM 1491 C CA . GLU B 1 6 ? -17.812 24.859 -5.289 1 31.61 6 GLU B CA 1
ATOM 1492 C C . GLU B 1 6 ? -16.344 25.219 -5.5 1 31.61 6 GLU B C 1
ATOM 1494 O O . GLU B 1 6 ? -15.906 25.422 -6.633 1 31.61 6 GLU B O 1
ATOM 1499 N N . LYS B 1 7 ? -15.633 26.062 -4.523 1 34.72 7 LYS B N 1
ATOM 1500 C CA . LYS B 1 7 ? -14.398 26.781 -4.824 1 34.72 7 LYS B CA 1
ATOM 1501 C C . LYS B 1 7 ? -13.195 25.828 -4.801 1 34.72 7 LYS B C 1
ATOM 1503 O O . LYS B 1 7 ? -13.133 24.922 -3.967 1 34.72 7 LYS B O 1
ATOM 1508 N N . GLY B 1 8 ? -12.648 25.547 -5.918 1 31.22 8 GLY B N 1
ATOM 1509 C CA . GLY B 1 8 ? -11.477 24.75 -6.25 1 31.22 8 GLY B CA 1
ATOM 1510 C C . GLY B 1 8 ? -10.406 24.781 -5.176 1 31.22 8 GLY B C 1
ATOM 1511 O O . GLY B 1 8 ? -10.289 25.75 -4.434 1 31.22 8 GLY B O 1
ATOM 1512 N N . TYR B 1 9 ? -10.117 23.594 -4.555 1 33.22 9 TYR B N 1
ATOM 1513 C CA . TYR B 1 9 ? -9.367 23.297 -3.344 1 33.22 9 TYR B CA 1
ATOM 1514 C C . TYR B 1 9 ? -8.008 24 -3.352 1 33.22 9 TYR B C 1
ATOM 1516 O O . TYR B 1 9 ? -7.215 23.828 -2.422 1 33.22 9 TYR B O 1
ATOM 1524 N N . LYS B 1 10 ? -7.637 24.609 -4.504 1 36.06 10 LYS B N 1
ATOM 1525 C CA . LYS B 1 10 ? -6.23 25 -4.566 1 36.06 10 LYS B CA 1
ATOM 1526 C C . LYS B 1 10 ? -5.883 25.969 -3.449 1 36.06 10 LYS B C 1
ATOM 1528 O O . LYS B 1 10 ? -4.781 25.922 -2.896 1 36.06 10 LYS B O 1
ATOM 1533 N N . ASN B 1 11 ? -6.445 27.172 -3.453 1 33.31 11 ASN B N 1
ATOM 1534 C CA . ASN B 1 11 ? -5.992 28.359 -2.721 1 33.31 11 ASN B CA 1
ATOM 1535 C C . ASN B 1 11 ? -6.633 28.438 -1.338 1 33.31 11 ASN B C 1
ATOM 1537 O O . ASN B 1 11 ? -6.754 29.516 -0.768 1 33.31 11 ASN B O 1
ATOM 1541 N N . VAL B 1 12 ? -7.637 27.562 -0.981 1 34.62 12 VAL B N 1
ATOM 1542 C CA . VAL B 1 12 ? -8.148 27.906 0.337 1 34.62 12 VAL B CA 1
ATOM 1543 C C . VAL B 1 12 ? -7.16 27.484 1.414 1 34.62 12 VAL B C 1
ATOM 1545 O O . VAL B 1 12 ? -6.781 26.312 1.486 1 34.62 12 VAL B O 1
ATOM 1548 N N . SER B 1 13 ? -6.145 28.312 1.741 1 35.59 13 SER B N 1
ATOM 1549 C CA . SER B 1 13 ? -5.168 28.078 2.799 1 35.59 13 SER B CA 1
ATOM 1550 C C . SER B 1 13 ? -5.848 27.641 4.094 1 35.59 13 SER B C 1
ATOM 1552 O O . SER B 1 13 ? -7.051 27.828 4.262 1 35.59 13 SER B O 1
ATOM 1554 N N . VAL B 1 14 ? -5.219 26.75 4.934 1 34.94 14 VAL B N 1
ATOM 1555 C CA . VAL B 1 14 ? -5.711 26.516 6.285 1 34.94 14 VAL B CA 1
ATOM 1556 C C . VAL B 1 14 ? -6.211 27.812 6.891 1 34.94 14 VAL B C 1
ATOM 1558 O O . VAL B 1 14 ? -7.262 27.844 7.539 1 34.94 14 VAL B O 1
ATOM 1561 N N . ASP B 1 15 ? -5.551 28.797 6.566 1 38.25 15 ASP B N 1
ATOM 1562 C CA . ASP B 1 15 ? -5.938 30.125 7.051 1 38.25 15 ASP B CA 1
ATOM 1563 C C . ASP B 1 15 ? -7.246 30.578 6.414 1 38.25 15 ASP B C 1
ATOM 1565 O O . ASP B 1 15 ? -8.109 31.141 7.09 1 38.25 15 ASP B O 1
ATOM 1569 N N . GLU B 1 16 ? -7.402 30.359 5.148 1 42.41 16 GLU B N 1
ATOM 1570 C CA . GLU B 1 16 ? -8.602 30.844 4.469 1 42.41 16 GLU B CA 1
ATOM 1571 C C . GLU B 1 16 ? -9.812 29.969 4.801 1 42.41 16 GLU B C 1
ATOM 1573 O O . GLU B 1 16 ? -10.93 30.484 4.891 1 42.41 16 GLU B O 1
ATOM 1578 N N . ILE B 1 17 ? -9.625 28.703 4.969 1 37.31 17 ILE B N 1
ATOM 1579 C CA . ILE B 1 17 ? -10.719 27.875 5.48 1 37.31 17 ILE B CA 1
ATOM 1580 C C . ILE B 1 17 ? -11.023 28.266 6.926 1 37.31 17 ILE B C 1
ATOM 1582 O O . ILE B 1 17 ? -12.188 28.391 7.305 1 37.31 17 ILE B O 1
ATOM 1586 N N . VAL B 1 18 ? -9.961 28.531 7.695 1 36.09 18 VAL B N 1
ATOM 1587 C CA . VAL B 1 18 ? -10.086 29.125 9.023 1 36.09 18 VAL B CA 1
ATOM 1588 C C . VAL B 1 18 ? -10.727 30.516 8.898 1 36.09 18 VAL B C 1
ATOM 1590 O O . VAL B 1 18 ? -11.602 30.859 9.695 1 36.09 18 VAL B O 1
ATOM 1593 N N . GLN B 1 19 ? -10.195 31.266 8.023 1 40.03 19 GLN B N 1
ATOM 1594 C CA . GLN B 1 19 ? -10.711 32.625 7.816 1 40.03 19 GLN B CA 1
ATOM 1595 C C . GLN B 1 19 ? -12.148 32.562 7.312 1 40.03 19 GLN B C 1
ATOM 1597 O O . GLN B 1 19 ? -12.961 33.438 7.664 1 40.03 19 GLN B O 1
ATOM 1602 N N . ALA B 1 20 ? -12.445 31.703 6.367 1 38.59 20 ALA B N 1
ATOM 1603 C CA . ALA B 1 20 ? -13.82 31.672 5.863 1 38.59 20 ALA B CA 1
ATOM 1604 C C . ALA B 1 20 ? -14.789 31.219 6.953 1 38.59 20 ALA B C 1
ATOM 1606 O O . ALA B 1 20 ? -15.961 31.594 6.941 1 38.59 20 ALA B O 1
ATOM 1607 N N . CYS B 1 21 ? -14.266 30.156 7.715 1 38 21 CYS B N 1
ATOM 1608 C CA . CYS B 1 21 ? -15.148 29.797 8.812 1 38 21 CYS B CA 1
ATOM 1609 C C . CYS B 1 21 ? -15.008 30.781 9.977 1 38 21 CYS B C 1
ATOM 1611 O O . CYS B 1 21 ? -15.57 30.562 11.055 1 38 21 CYS B O 1
ATOM 1613 N N . ASN B 1 22 ? -14.625 32.094 9.734 1 37.78 22 ASN B N 1
ATOM 1614 C CA . ASN B 1 22 ? -14.547 33.219 10.672 1 37.78 22 ASN B CA 1
ATOM 1615 C C . ASN B 1 22 ? -14.039 32.75 12.039 1 37.78 22 ASN B C 1
ATOM 1617 O O . ASN B 1 22 ? -14.414 33.344 13.062 1 37.78 22 ASN B O 1
ATOM 1621 N N . SER B 1 23 ? -13.758 31.531 12.391 1 36.91 23 SER B N 1
ATOM 1622 C CA . SER B 1 23 ? -13.469 31.203 13.781 1 36.91 23 SER B CA 1
ATOM 1623 C C . SER B 1 23 ? -11.977 31.281 14.07 1 36.91 23 SER B C 1
ATOM 1625 O O . SER B 1 23 ? -11.156 31.266 13.148 1 36.91 23 SER B O 1
ATOM 1627 N N . SER B 1 24 ? -11.344 31.672 15.344 1 36.28 24 SER B N 1
ATOM 1628 C CA . SER B 1 24 ? -10 31.891 15.852 1 36.28 24 SER B CA 1
ATOM 1629 C C . SER B 1 24 ? -9.133 30.641 15.664 1 36.28 24 SER B C 1
ATOM 1631 O O . SER B 1 24 ? -9.648 29.547 15.492 1 36.28 24 SER B O 1
ATOM 1633 N N . LYS B 1 25 ? -7.797 30.812 15.414 1 34.06 25 LYS B N 1
ATOM 1634 C CA . LYS B 1 25 ? -6.742 29.812 15.336 1 34.06 25 LYS B CA 1
ATOM 1635 C C . LYS B 1 25 ? -6.973 28.703 16.359 1 34.06 25 LYS B C 1
ATOM 1637 O O . LYS B 1 25 ? -6.68 27.531 16.094 1 34.06 25 LYS B O 1
ATOM 1642 N N . GLY B 1 26 ? -7.238 28.984 17.641 1 37.66 26 GLY B N 1
ATOM 1643 C CA . GLY B 1 26 ? -7.66 28.078 18.719 1 37.66 26 GLY B CA 1
ATOM 1644 C C . GLY B 1 26 ? -8.789 27.156 18.312 1 37.66 26 GLY B C 1
ATOM 1645 O O . GLY B 1 26 ? -8.781 25.969 18.641 1 37.66 26 GLY B O 1
ATOM 1646 N N . SER B 1 27 ? -9.742 27.547 17.656 1 38.25 27 SER B N 1
ATOM 1647 C CA . SER B 1 27 ? -10.914 26.812 17.172 1 38.25 27 SER B CA 1
ATOM 1648 C C . SER B 1 27 ? -10.523 25.781 16.125 1 38.25 27 SER B C 1
ATOM 1650 O O . SER B 1 27 ? -11.18 24.75 15.992 1 38.25 27 SER B O 1
ATOM 1652 N N . PHE B 1 28 ? -9.547 26.031 15.398 1 33.62 28 PHE B N 1
ATOM 1653 C CA . PHE B 1 28 ? -9.102 25.062 14.414 1 33.62 28 PHE B CA 1
ATOM 1654 C C . PHE B 1 28 ? -8.523 23.828 15.102 1 33.62 28 PHE B C 1
ATOM 1656 O O . PHE B 1 28 ? -8.836 22.688 14.711 1 33.62 28 PHE B O 1
ATOM 1663 N N . TYR B 1 29 ? -7.609 24.078 16.047 1 38.28 29 TYR B N 1
ATOM 1664 C CA . TYR B 1 29 ? -7.199 22.922 16.828 1 38.28 29 TYR B CA 1
ATOM 1665 C C . TYR B 1 29 ? -8.406 22.234 17.453 1 38.28 29 TYR B C 1
ATOM 1667 O O . TYR B 1 29 ? -8.43 21 17.594 1 38.28 29 TYR B O 1
ATOM 1675 N N . HIS B 1 30 ? -9.273 22.859 17.969 1 41.72 30 HIS B N 1
ATOM 1676 C CA . HIS B 1 30 ? -10.57 22.312 18.344 1 41.72 30 HIS B CA 1
ATOM 1677 C C . HIS B 1 30 ? -11.289 21.703 17.141 1 41.72 30 HIS B C 1
ATOM 1679 O O . HIS B 1 30 ? -12.023 20.719 17.281 1 41.72 30 HIS B O 1
ATOM 1685 N N . HIS B 1 31 ? -11.125 22.219 15.992 1 42.59 31 HIS B N 1
ATOM 1686 C CA . HIS B 1 31 ? -11.688 21.703 14.75 1 42.59 31 HIS B CA 1
ATOM 1687 C C . HIS B 1 31 ? -10.977 20.406 14.328 1 42.59 31 HIS B C 1
ATOM 1689 O O . HIS B 1 31 ? -11.57 19.562 13.648 1 42.59 31 HIS B O 1
ATOM 1695 N N . PHE B 1 32 ? -9.742 20.391 14.523 1 46.62 32 PHE B N 1
ATOM 1696 C CA . PHE B 1 32 ? -9.047 19.125 14.305 1 46.62 32 PHE B CA 1
ATOM 1697 C C . PHE B 1 32 ? -9.641 18.031 15.172 1 46.62 32 PHE B C 1
ATOM 1699 O O . PHE B 1 32 ? -9.773 16.891 14.734 1 46.62 32 PHE B O 1
ATOM 1706 N N . LYS B 1 33 ? -9.68 18.375 16.547 1 48.97 33 LYS B N 1
ATOM 1707 C CA . LYS B 1 33 ? -10.484 17.453 17.344 1 48.97 33 LYS B CA 1
ATOM 1708 C C . LYS B 1 33 ? -11.836 17.188 16.688 1 48.97 33 LYS B C 1
ATOM 1710 O O . LYS B 1 33 ? -12.312 16.047 16.656 1 48.97 33 LYS B O 1
ATOM 1715 N N . SER B 1 34 ? -12.273 18.344 16.109 1 53.72 34 SER B N 1
ATOM 1716 C CA . SER B 1 34 ? -13.516 18.312 15.344 1 53.72 34 SER B CA 1
ATOM 1717 C C . SER B 1 34 ? -13.328 17.578 14.016 1 53.72 34 SER B C 1
ATOM 1719 O O . SER B 1 34 ? -14.172 16.766 13.633 1 53.72 34 SER B O 1
ATOM 1721 N N . LYS B 1 35 ? -12.148 17.734 13.438 1 58.88 35 LYS B N 1
ATOM 1722 C CA . LYS B 1 35 ? -11.867 17.031 12.195 1 58.88 35 LYS B CA 1
ATOM 1723 C C . LYS B 1 35 ? -11.734 15.523 12.43 1 58.88 35 LYS B C 1
ATOM 1725 O O . LYS B 1 35 ? -12.25 14.719 11.648 1 58.88 35 LYS B O 1
ATOM 1730 N N . ALA B 1 36 ? -11.172 15.312 13.633 1 61 36 ALA B N 1
ATOM 1731 C CA . ALA B 1 36 ? -11.016 13.898 13.961 1 61 36 ALA B CA 1
ATOM 1732 C C . ALA B 1 36 ? -12.375 13.25 14.219 1 61 36 ALA B C 1
ATOM 1734 O O . ALA B 1 36 ? -12.609 12.109 13.812 1 61 36 ALA B O 1
ATOM 1735 N N . GLU B 1 37 ? -13.188 14.008 14.852 1 66 37 GLU B N 1
ATOM 1736 C CA . GLU B 1 37 ? -14.516 13.469 15.117 1 66 37 GLU B CA 1
ATOM 1737 C C . GLU B 1 37 ? -15.312 13.305 13.828 1 66 37 GLU B C 1
ATOM 1739 O O . GLU B 1 37 ? -16.031 12.32 13.656 1 66 37 GLU B O 1
ATOM 1744 N N . ILE B 1 38 ? -15.195 14.289 13.008 1 69.69 38 ILE B N 1
ATOM 1745 C CA . ILE B 1 38 ? -15.891 14.242 11.719 1 69.69 38 ILE B CA 1
ATOM 1746 C C . ILE B 1 38 ? -15.359 13.078 10.891 1 69.69 38 ILE B C 1
ATOM 1748 O O . ILE B 1 38 ? -16.125 12.328 10.289 1 69.69 38 ILE B O 1
ATOM 1752 N N . LEU B 1 39 ? -14.133 12.875 11.047 1 74.31 39 LEU B N 1
ATOM 1753 C CA . LEU B 1 39 ? -13.523 11.773 10.312 1 74.31 39 LEU B CA 1
ATOM 1754 C C . LEU B 1 39 ? -13.977 10.43 10.867 1 74.31 39 LEU B C 1
ATOM 1756 O O . LEU B 1 39 ? -14.297 9.516 10.109 1 74.31 39 LEU B O 1
ATOM 1760 N N . ASN B 1 40 ? -14.023 10.375 12.18 1 75.31 40 ASN B N 1
ATOM 1761 C CA . ASN B 1 40 ? -14.453 9.133 12.805 1 75.31 40 ASN B CA 1
ATOM 1762 C C . ASN B 1 40 ? -15.875 8.758 12.398 1 75.31 40 ASN B C 1
ATOM 1764 O O . ASN B 1 40 ? -16.172 7.586 12.18 1 75.31 40 ASN B O 1
ATOM 1768 N N . GLU B 1 41 ? -16.672 9.781 12.375 1 76.81 41 GLU B N 1
ATOM 1769 C CA . GLU B 1 41 ? -18.047 9.531 11.945 1 76.81 41 GLU B CA 1
ATOM 1770 C C . GLU B 1 41 ? -18.094 9.047 10.5 1 76.81 41 GLU B C 1
ATOM 1772 O O . GLU B 1 41 ? -18.906 8.18 10.156 1 76.81 41 GLU B O 1
ATOM 1777 N N . HIS B 1 42 ? -17.312 9.555 9.703 1 80.19 42 HIS B N 1
ATOM 1778 C CA . HIS B 1 42 ? -17.281 9.148 8.305 1 80.19 42 HIS B CA 1
ATOM 1779 C C . HIS B 1 42 ? -16.766 7.723 8.156 1 80.19 42 HIS B C 1
ATOM 1781 O O . HIS B 1 42 ? -17.25 6.965 7.316 1 80.19 42 HIS B O 1
ATOM 1787 N N . PHE B 1 43 ? -15.906 7.336 9.062 1 82 43 PHE B N 1
ATOM 1788 C CA . PHE B 1 43 ? -15.391 5.973 9 1 82 43 PHE B CA 1
ATOM 1789 C C . PHE B 1 43 ? -16.469 4.969 9.406 1 82 43 PHE B C 1
ATOM 1791 O O . PHE B 1 43 ? -16.578 3.898 8.805 1 82 43 PHE B O 1
ATOM 1798 N N . ALA B 1 44 ? -17.188 5.371 10.43 1 80.62 44 ALA B N 1
ATOM 1799 C CA . ALA B 1 44 ? -18.266 4.492 10.867 1 80.62 44 ALA B CA 1
ATOM 1800 C C . ALA B 1 44 ? -19.297 4.297 9.758 1 80.62 44 ALA B C 1
ATOM 1802 O O . ALA B 1 44 ? -19.797 3.189 9.555 1 80.62 44 ALA B O 1
ATOM 1803 N N . LEU B 1 45 ? -19.609 5.332 9.094 1 84.38 45 LEU B N 1
ATOM 1804 C CA . LEU B 1 45 ? -20.547 5.258 7.98 1 84.38 45 LEU B CA 1
ATOM 1805 C C . LEU B 1 45 ? -19.984 4.414 6.844 1 84.38 45 LEU B C 1
ATOM 1807 O O . LEU B 1 45 ? -20.688 3.613 6.238 1 84.38 45 LEU B O 1
ATOM 1811 N N . ALA B 1 46 ? -18.734 4.586 6.566 1 89.88 46 ALA B N 1
ATOM 1812 C CA . ALA B 1 46 ? -18.094 3.789 5.531 1 89.88 46 ALA B CA 1
ATOM 1813 C C . ALA B 1 46 ? -18.141 2.303 5.871 1 89.88 46 ALA B C 1
ATOM 1815 O O . ALA B 1 46 ? -18.406 1.469 5.008 1 89.88 46 ALA B O 1
ATOM 1816 N N . ASP B 1 47 ? -17.922 1.976 7.109 1 91.69 47 ASP B N 1
ATOM 1817 C CA . ASP B 1 47 ? -17.906 0.579 7.535 1 91.69 47 ASP B CA 1
ATOM 1818 C C . ASP B 1 47 ? -19.281 -0.056 7.344 1 91.69 47 ASP B C 1
ATOM 1820 O O . ASP B 1 47 ? -19.391 -1.232 6.988 1 91.69 47 ASP B O 1
ATOM 1824 N N . LYS B 1 48 ? -20.297 0.746 7.641 1 91.31 48 LYS B N 1
ATOM 1825 C CA . LYS B 1 48 ? -21.641 0.248 7.391 1 91.31 48 LYS B CA 1
ATOM 1826 C C . LYS B 1 48 ? -21.859 -0.042 5.91 1 91.31 48 LYS B C 1
ATOM 1828 O O . LYS B 1 48 ? -22.469 -1.048 5.551 1 91.31 48 LYS B O 1
ATOM 1833 N N . TYR B 1 49 ? -21.406 0.759 5.141 1 93.75 49 TYR B N 1
ATOM 1834 C CA . TYR B 1 49 ? -21.516 0.559 3.701 1 93.75 49 TYR B CA 1
ATOM 1835 C C . TYR B 1 49 ? -20.719 -0.666 3.26 1 93.75 49 TYR B C 1
ATOM 1837 O O . TYR B 1 49 ? -21.172 -1.434 2.408 1 93.75 49 TYR B O 1
ATOM 1845 N N . TYR B 1 50 ? -19.5 -0.849 3.791 1 96.19 50 TYR B N 1
ATOM 1846 C CA . TYR B 1 50 ? -18.703 -2.014 3.445 1 96.19 50 TYR B CA 1
ATOM 1847 C C . TYR B 1 50 ? -19.438 -3.305 3.779 1 96.19 50 TYR B C 1
ATOM 1849 O O . TYR B 1 50 ? -19.359 -4.285 3.035 1 96.19 50 TYR B O 1
ATOM 1857 N N . GLU B 1 51 ? -20.078 -3.262 4.863 1 95.69 51 GLU B N 1
ATOM 1858 C CA . GLU B 1 51 ? -20.859 -4.43 5.254 1 95.69 51 GLU B CA 1
ATOM 1859 C C . GLU B 1 51 ? -21.969 -4.715 4.25 1 95.69 51 GLU B C 1
ATOM 1861 O O . GLU B 1 51 ? -22.219 -5.871 3.912 1 95.69 51 GLU B O 1
ATOM 1866 N N . GLN B 1 52 ? -22.594 -3.703 3.869 1 96 52 GLN B N 1
ATOM 1867 C CA . GLN B 1 52 ? -23.641 -3.855 2.857 1 96 52 GLN B CA 1
ATOM 1868 C C . GLN B 1 52 ? -23.062 -4.391 1.55 1 96 52 GLN B C 1
ATOM 1870 O O . GLN B 1 52 ? -23.656 -5.262 0.913 1 96 52 GLN B O 1
ATOM 1875 N N . LEU B 1 53 ? -21.938 -3.838 1.127 1 96.5 53 LEU B N 1
ATOM 1876 C CA . LEU B 1 53 ? -21.266 -4.316 -0.072 1 96.5 53 LEU B CA 1
ATOM 1877 C C . LEU B 1 53 ? -20.984 -5.812 0.025 1 96.5 53 LEU B C 1
ATOM 1879 O O . LEU B 1 53 ? -21.188 -6.551 -0.938 1 96.5 53 LEU B O 1
ATOM 1883 N N . TYR B 1 54 ? -20.453 -6.207 1.159 1 97.25 54 TYR B N 1
ATOM 1884 C CA . TYR B 1 54 ? -20.141 -7.609 1.404 1 97.25 54 TYR B CA 1
ATOM 1885 C C . TYR B 1 54 ? -21.375 -8.477 1.292 1 97.25 54 TYR B C 1
ATOM 1887 O O . TYR B 1 54 ? -21.359 -9.516 0.631 1 97.25 54 TYR B O 1
ATOM 1895 N N . ASN B 1 55 ? -22.453 -8.016 1.928 1 96.56 55 ASN B N 1
ATOM 1896 C CA . ASN B 1 55 ? -23.703 -8.773 1.956 1 96.56 55 ASN B CA 1
ATOM 1897 C C . ASN B 1 55 ? -24.328 -8.867 0.568 1 96.56 55 ASN B C 1
ATOM 1899 O O . ASN B 1 55 ? -25.047 -9.836 0.271 1 96.56 55 ASN B O 1
ATOM 1903 N N . ASP B 1 56 ? -24.016 -7.957 -0.276 1 96.56 56 ASP B N 1
ATOM 1904 C CA . ASP B 1 56 ? -24.625 -7.891 -1.602 1 96.56 56 ASP B CA 1
ATOM 1905 C C . ASP B 1 56 ? -23.812 -8.68 -2.621 1 96.56 56 ASP B C 1
ATOM 1907 O O . ASP B 1 56 ? -24.219 -8.828 -3.775 1 96.56 56 ASP B O 1
ATOM 1911 N N . LEU B 1 57 ? -22.641 -9.133 -2.219 1 97.56 57 LEU B N 1
ATOM 1912 C CA . LEU B 1 57 ? -21.844 -9.914 -3.152 1 97.56 57 LEU B CA 1
ATOM 1913 C C . LEU B 1 57 ? -22.594 -11.164 -3.596 1 97.56 57 LEU B C 1
ATOM 1915 O O . LEU B 1 57 ? -23.094 -11.93 -2.762 1 97.56 57 LEU B O 1
ATOM 1919 N N . PRO B 1 58 ? -22.672 -11.406 -4.883 1 95.69 58 PRO B N 1
ATOM 1920 C CA . PRO B 1 58 ? -23.359 -12.602 -5.355 1 95.69 58 PRO B CA 1
ATOM 1921 C C . PRO B 1 58 ? -22.703 -13.898 -4.871 1 95.69 58 PRO B C 1
ATOM 1923 O O . PRO B 1 58 ? -21.484 -14.062 -5.016 1 95.69 58 PRO B O 1
ATOM 1926 N N . ILE B 1 59 ? -23.5 -14.836 -4.453 1 91.12 59 ILE B N 1
ATOM 1927 C CA . ILE B 1 59 ? -23 -16.062 -3.848 1 91.12 59 ILE B CA 1
ATOM 1928 C C . ILE B 1 59 ? -22.516 -17.031 -4.938 1 91.12 59 ILE B C 1
ATOM 1930 O O . ILE B 1 59 ? -21.75 -17.953 -4.668 1 91.12 59 ILE B O 1
ATOM 1934 N N . GLN B 1 60 ? -22.906 -16.766 -6.199 1 95.62 60 GLN B N 1
ATOM 1935 C CA . GLN B 1 60 ? -22.578 -17.672 -7.297 1 95.62 60 GLN B CA 1
ATOM 1936 C C . GLN B 1 60 ? -21.172 -17.391 -7.828 1 95.62 60 GLN B C 1
ATOM 1938 O O . GLN B 1 60 ? -20.625 -18.188 -8.594 1 95.62 60 GLN B O 1
ATOM 1943 N N . LEU B 1 61 ? -20.641 -16.359 -7.418 1 97.19 61 LEU B N 1
ATOM 1944 C CA . LEU B 1 61 ? -19.297 -16.016 -7.891 1 97.19 61 LEU B CA 1
ATOM 1945 C C . LEU B 1 61 ? -18.234 -16.828 -7.168 1 97.19 61 LEU B C 1
ATOM 1947 O O . LEU B 1 61 ? -18.438 -17.219 -6.016 1 97.19 61 LEU B O 1
ATOM 1951 N N . SER B 1 62 ? -17.141 -17.094 -7.887 1 97.19 62 SER B N 1
ATOM 1952 C CA . SER B 1 62 ? -16.016 -17.734 -7.227 1 97.19 62 SER B CA 1
ATOM 1953 C C . SER B 1 62 ? -15.477 -16.875 -6.078 1 97.19 62 SER B C 1
ATOM 1955 O O . SER B 1 62 ? -15.609 -15.656 -6.098 1 97.19 62 SER B O 1
ATOM 1957 N N . PRO B 1 63 ? -14.852 -17.453 -5.102 1 97.88 63 PRO B N 1
ATOM 1958 C CA . PRO B 1 63 ? -14.281 -16.703 -3.979 1 97.88 63 PRO B CA 1
ATOM 1959 C C . PRO B 1 63 ? -13.297 -15.633 -4.426 1 97.88 63 PRO B C 1
ATOM 1961 O O . PRO B 1 63 ? -13.312 -14.516 -3.891 1 97.88 63 PRO B O 1
ATOM 1964 N N . LYS B 1 64 ? -12.453 -15.945 -5.41 1 97.69 64 LYS B N 1
ATOM 1965 C CA . LYS B 1 64 ? -11.523 -14.945 -5.934 1 97.69 64 LYS B CA 1
ATOM 1966 C C . LYS B 1 64 ? -12.273 -13.75 -6.516 1 97.69 64 LYS B C 1
ATOM 1968 O O . LYS B 1 64 ? -11.914 -12.602 -6.254 1 97.69 64 LYS B O 1
ATOM 1973 N N . ARG B 1 65 ? -13.281 -14.023 -7.277 1 97.81 65 ARG B N 1
ATOM 1974 C CA . ARG B 1 65 ? -14.047 -12.945 -7.895 1 97.81 65 ARG B CA 1
ATOM 1975 C C . ARG B 1 65 ? -14.805 -12.141 -6.84 1 97.81 65 ARG B C 1
ATOM 1977 O O . ARG B 1 65 ? -14.953 -10.922 -6.969 1 97.81 65 ARG B O 1
ATOM 1984 N N . ARG B 1 66 ? -15.305 -12.742 -5.801 1 98.31 66 ARG B N 1
ATOM 1985 C CA . ARG B 1 66 ? -15.977 -12.039 -4.711 1 98.31 66 ARG B CA 1
ATOM 1986 C C . ARG B 1 66 ? -15.031 -11.055 -4.027 1 98.31 66 ARG B C 1
ATOM 1988 O O . ARG B 1 66 ? -15.398 -9.906 -3.787 1 98.31 66 ARG B O 1
ATOM 1995 N N . LEU B 1 67 ? -13.836 -11.539 -3.723 1 98.5 67 LEU B N 1
ATOM 1996 C CA . LEU B 1 67 ? -12.836 -10.664 -3.127 1 98.5 67 LEU B CA 1
ATOM 1997 C C . LEU B 1 67 ? -12.508 -9.5 -4.055 1 98.5 67 LEU B C 1
ATOM 1999 O O . LEU B 1 67 ? -12.43 -8.352 -3.615 1 98.5 67 LEU B O 1
ATOM 2003 N N . GLN B 1 68 ? -12.32 -9.812 -5.273 1 98.44 68 GLN B N 1
ATOM 2004 C CA . GLN B 1 68 ? -12.008 -8.812 -6.289 1 98.44 68 GLN B CA 1
ATOM 2005 C C . GLN B 1 68 ? -13.117 -7.758 -6.379 1 98.44 68 GLN B C 1
ATOM 2007 O O . GLN B 1 68 ? -12.836 -6.559 -6.348 1 98.44 68 GLN B O 1
ATOM 2012 N N . LEU B 1 69 ? -14.336 -8.188 -6.484 1 98.31 69 LEU B N 1
ATOM 2013 C CA . LEU B 1 69 ? -15.477 -7.289 -6.629 1 98.31 69 LEU B CA 1
ATOM 2014 C C . LEU B 1 69 ? -15.656 -6.434 -5.379 1 98.31 69 LEU B C 1
ATOM 2016 O O . LEU B 1 69 ? -16 -5.254 -5.477 1 98.31 69 LEU B O 1
ATOM 2020 N N . PHE B 1 70 ? -15.453 -7.039 -4.266 1 98.62 70 PHE B N 1
ATOM 2021 C CA . PHE B 1 70 ? -15.578 -6.289 -3.021 1 98.62 70 PHE B CA 1
ATOM 2022 C C . PHE B 1 70 ? -14.617 -5.102 -3.014 1 98.62 70 PHE B C 1
ATOM 2024 O O . PHE B 1 70 ? -15.039 -3.961 -2.818 1 98.62 70 PHE B O 1
ATOM 2031 N N . LEU B 1 71 ? -13.344 -5.34 -3.246 1 98.69 71 LEU B N 1
ATOM 2032 C CA . LEU B 1 71 ? -12.359 -4.266 -3.17 1 98.69 71 LEU B CA 1
ATOM 2033 C C . LEU B 1 71 ? -12.57 -3.248 -4.285 1 98.69 71 LEU B C 1
ATOM 2035 O O . LEU B 1 71 ? -12.391 -2.047 -4.078 1 98.69 71 LEU B O 1
ATOM 2039 N N . GLU B 1 72 ? -12.906 -3.666 -5.445 1 98.31 72 GLU B N 1
ATOM 2040 C CA . GLU B 1 72 ? -13.242 -2.754 -6.535 1 98.31 72 GLU B CA 1
ATOM 2041 C C . GLU B 1 72 ? -14.352 -1.783 -6.117 1 98.31 72 GLU B C 1
ATOM 2043 O O . GLU B 1 72 ? -14.234 -0.575 -6.332 1 98.31 72 GLU B O 1
ATOM 2048 N N . ASN B 1 73 ? -15.383 -2.32 -5.527 1 98 73 ASN B N 1
ATOM 2049 C CA . ASN B 1 73 ? -16.5 -1.488 -5.105 1 98 73 ASN B CA 1
ATOM 2050 C C . ASN B 1 73 ? -16.109 -0.565 -3.955 1 98 73 ASN B C 1
ATOM 2052 O O . ASN B 1 73 ? -16.609 0.556 -3.855 1 98 73 ASN B O 1
ATOM 2056 N N . VAL B 1 74 ? -15.273 -1.059 -3.104 1 98.06 74 VAL B N 1
ATOM 2057 C CA . VAL B 1 74 ? -14.742 -0.196 -2.055 1 98.06 74 VAL B CA 1
ATOM 2058 C C . VAL B 1 74 ? -14.023 0.999 -2.682 1 98.06 74 VAL B C 1
ATOM 2060 O O . VAL B 1 74 ? -14.266 2.146 -2.297 1 98.06 74 VAL B O 1
ATOM 2063 N N . PHE B 1 75 ? -13.148 0.728 -3.672 1 98.31 75 PHE B N 1
ATOM 2064 C CA . PHE B 1 75 ? -12.406 1.793 -4.332 1 98.31 75 PHE B CA 1
ATOM 2065 C C . PHE B 1 75 ? -13.352 2.766 -5.023 1 98.31 75 PHE B C 1
ATOM 2067 O O . PHE B 1 75 ? -13.156 3.982 -4.961 1 98.31 75 PHE B O 1
ATOM 2074 N N . ILE B 1 76 ? -14.328 2.266 -5.66 1 97.62 76 ILE B N 1
ATOM 2075 C CA . ILE B 1 76 ? -15.32 3.104 -6.328 1 97.62 76 ILE B CA 1
ATOM 2076 C C . ILE B 1 76 ? -16.016 3.99 -5.305 1 97.62 76 ILE B C 1
ATOM 2078 O O . ILE B 1 76 ? -16.125 5.203 -5.492 1 97.62 76 ILE B O 1
ATOM 2082 N N . TYR B 1 77 ? -16.469 3.424 -4.258 1 96.19 77 TYR B N 1
ATOM 2083 C CA . TYR B 1 77 ? -17.172 4.148 -3.197 1 96.19 77 TYR B CA 1
ATOM 2084 C C . TYR B 1 77 ? -16.281 5.258 -2.631 1 96.19 77 TYR B C 1
ATOM 2086 O O . TYR B 1 77 ? -16.75 6.391 -2.459 1 96.19 77 TYR B O 1
ATOM 2094 N N . LEU B 1 78 ? -15.039 4.902 -2.305 1 95.88 78 LEU B N 1
ATOM 2095 C CA . LEU B 1 78 ? -14.117 5.867 -1.721 1 95.88 78 LEU B CA 1
ATOM 2096 C C . LEU B 1 78 ? -13.906 7.051 -2.656 1 95.88 78 LEU B C 1
ATOM 2098 O O . LEU B 1 78 ? -13.922 8.203 -2.219 1 95.88 78 LEU B O 1
ATOM 2102 N N . GLU B 1 79 ? -13.688 6.727 -3.898 1 95.81 79 GLU B N 1
ATOM 2103 C CA . GLU B 1 79 ? -13.453 7.797 -4.859 1 95.81 79 GLU B CA 1
ATOM 2104 C C . GLU B 1 79 ? -14.703 8.656 -5.043 1 95.81 79 GLU B C 1
ATOM 2106 O O . GLU B 1 79 ? -14.625 9.891 -5.004 1 95.81 79 GLU B O 1
ATOM 2111 N N . GLU B 1 80 ? -15.852 8.078 -5.188 1 94.19 80 GLU B N 1
ATOM 2112 C CA . GLU B 1 80 ? -17.094 8.789 -5.508 1 94.19 80 GLU B CA 1
ATOM 2113 C C . GLU B 1 80 ? -17.609 9.555 -4.297 1 94.19 80 GLU B C 1
ATOM 2115 O O . GLU B 1 80 ? -18.219 10.617 -4.438 1 94.19 80 GLU B O 1
ATOM 2120 N N . THR B 1 81 ? -17.469 9.047 -3.143 1 91.12 81 THR B N 1
ATOM 2121 C CA . THR B 1 81 ? -18.047 9.633 -1.938 1 91.12 81 THR B CA 1
ATOM 2122 C C . THR B 1 81 ? -17.094 10.648 -1.312 1 91.12 81 THR B C 1
ATOM 2124 O O . THR B 1 81 ? -17.516 11.719 -0.876 1 91.12 81 THR B O 1
ATOM 2127 N N . PHE B 1 82 ? -15.828 10.328 -1.3 1 88.31 82 PHE B N 1
ATOM 2128 C CA . PHE B 1 82 ? -14.891 11.156 -0.554 1 88.31 82 PHE B CA 1
ATOM 2129 C C . PHE B 1 82 ? -13.977 11.922 -1.501 1 88.31 82 PHE B C 1
ATOM 2131 O O . PHE B 1 82 ? -13.648 13.086 -1.253 1 88.31 82 PHE B O 1
ATOM 2138 N N . GLY B 1 83 ? -13.602 11.289 -2.549 1 89.75 83 GLY B N 1
ATOM 2139 C CA . GLY B 1 83 ? -12.719 11.93 -3.516 1 89.75 83 GLY B CA 1
ATOM 2140 C C . GLY B 1 83 ? -11.266 11.953 -3.074 1 89.75 83 GLY B C 1
ATOM 2141 O O . GLY B 1 83 ? -10.953 11.602 -1.935 1 89.75 83 GLY B O 1
ATOM 2142 N N . ARG B 1 84 ? -10.422 12.383 -3.957 1 92.25 84 ARG B N 1
ATOM 2143 C CA . ARG B 1 84 ? -8.977 12.336 -3.771 1 92.25 84 ARG B CA 1
ATOM 2144 C C . ARG B 1 84 ? -8.531 13.297 -2.676 1 92.25 84 ARG B C 1
ATOM 2146 O O . ARG B 1 84 ? -7.672 12.953 -1.857 1 92.25 84 ARG B O 1
ATOM 2153 N N . GLU B 1 85 ? -9.062 14.461 -2.648 1 86.75 85 GLU B N 1
ATOM 2154 C CA . GLU B 1 85 ? -8.648 15.484 -1.69 1 86.75 85 GLU B CA 1
ATOM 2155 C C . GLU B 1 85 ? -8.961 15.055 -0.259 1 86.75 85 GLU B C 1
ATOM 2157 O O . GLU B 1 85 ? -8.109 15.164 0.626 1 86.75 85 GLU B O 1
ATOM 2162 N N . PHE B 1 86 ? -10.117 14.633 -0.101 1 86.38 86 PHE B N 1
ATOM 2163 C CA . PHE B 1 86 ? -10.508 14.195 1.235 1 86.38 86 PHE B CA 1
ATOM 2164 C C . PHE B 1 86 ? -9.68 13 1.683 1 86.38 86 PHE B C 1
ATOM 2166 O O . PHE B 1 86 ? -9.195 12.961 2.818 1 86.38 86 PHE B O 1
ATOM 2173 N N . LEU B 1 87 ? -9.508 12.008 0.811 1 91.25 87 LEU B N 1
ATOM 2174 C CA . LEU B 1 87 ? -8.711 10.836 1.149 1 91.25 87 LEU B CA 1
ATOM 2175 C C . LEU B 1 87 ? -7.27 11.234 1.469 1 91.25 87 LEU B C 1
ATOM 2177 O O . LEU B 1 87 ? -6.648 10.656 2.365 1 91.25 87 LEU B O 1
ATOM 2181 N N . SER B 1 88 ? -6.742 12.203 0.756 1 89.75 88 SER B N 1
ATOM 2182 C CA . SER B 1 88 ? -5.398 12.695 1.03 1 89.75 88 SER B CA 1
ATOM 2183 C C . SER B 1 88 ? -5.297 13.273 2.439 1 89.75 88 SER B C 1
ATOM 2185 O O . SER B 1 88 ? -4.305 13.047 3.135 1 89.75 88 SER B O 1
ATOM 2187 N N . VAL B 1 89 ? -6.289 13.961 2.82 1 84.75 89 VAL B N 1
ATOM 2188 C CA . VAL B 1 89 ? -6.312 14.539 4.16 1 84.75 89 VAL B CA 1
ATOM 2189 C C . VAL B 1 89 ? -6.383 13.422 5.203 1 84.75 89 VAL B C 1
ATOM 2191 O O . VAL B 1 89 ? -5.641 13.438 6.188 1 84.75 89 VAL B O 1
ATOM 2194 N N . VAL B 1 90 ? -7.262 12.477 4.98 1 86.38 90 VAL B N 1
ATOM 2195 C CA . VAL B 1 90 ? -7.414 11.367 5.914 1 86.38 90 VAL B CA 1
ATOM 2196 C C . VAL B 1 90 ? -6.09 10.617 6.047 1 86.38 90 VAL B C 1
ATOM 2198 O O . VAL B 1 90 ? -5.617 10.367 7.156 1 86.38 90 VAL B O 1
ATOM 2201 N N . TYR B 1 91 ? -5.48 10.32 4.934 1 90.44 91 TYR B N 1
ATOM 2202 C CA . TYR B 1 91 ? -4.25 9.539 4.926 1 90.44 91 TYR B CA 1
ATOM 2203 C C . TYR B 1 91 ? -3.094 10.336 5.523 1 90.44 91 TYR B C 1
ATOM 2205 O O . TYR B 1 91 ? -2.213 9.773 6.176 1 90.44 91 TYR B O 1
ATOM 2213 N N . SER B 1 92 ? -3.078 11.578 5.312 1 87.75 92 SER B N 1
ATOM 2214 C CA . SER B 1 92 ? -2.012 12.406 5.875 1 87.75 92 SER B CA 1
ATOM 2215 C C . SER B 1 92 ? -2.172 12.562 7.383 1 87.75 92 SER B C 1
ATOM 2217 O O . SER B 1 92 ? -1.214 12.383 8.133 1 87.75 92 SER B O 1
ATOM 2219 N N . THR B 1 93 ? -3.361 12.82 7.84 1 82.56 93 THR B N 1
ATOM 2220 C CA . THR B 1 93 ? -3.611 13.094 9.25 1 82.56 93 THR B CA 1
ATOM 2221 C C . THR B 1 93 ? -3.477 11.812 10.078 1 82.56 93 THR B C 1
ATOM 2223 O O . THR B 1 93 ? -3.109 11.867 11.258 1 82.56 93 THR B O 1
ATOM 2226 N N . SER B 1 94 ? -3.758 10.695 9.445 1 85.25 94 SER B N 1
ATOM 2227 C CA . SER B 1 94 ? -3.666 9.422 10.148 1 85.25 94 SER B CA 1
ATOM 2228 C C . SER B 1 94 ? -2.223 9.094 10.516 1 85.25 94 SER B C 1
ATOM 2230 O O . SER B 1 94 ? -1.97 8.242 11.375 1 85.25 94 SER B O 1
ATOM 2232 N N . LEU B 1 95 ? -1.312 9.719 9.914 1 85.44 95 LEU B N 1
ATOM 2233 C CA . LEU B 1 95 ? 0.107 9.516 10.188 1 85.44 95 LEU B CA 1
ATOM 2234 C C . LEU B 1 95 ? 0.581 10.414 11.32 1 85.44 95 LEU B C 1
ATOM 2236 O O . LEU B 1 95 ? 1.654 10.195 11.883 1 85.44 95 LEU B O 1
ATOM 2240 N N . GLU B 1 96 ? -0.063 11.547 11.648 1 72.12 96 GLU B N 1
ATOM 2241 C CA . GLU B 1 96 ? 0.373 12.562 12.594 1 72.12 96 GLU B CA 1
ATOM 2242 C C . GLU B 1 96 ? -0.131 12.258 14 1 72.12 96 GLU B C 1
ATOM 2244 O O . GLU B 1 96 ? 0.52 12.609 14.984 1 72.12 96 GLU B O 1
ATOM 2249 N N . SER B 1 97 ? -1.453 12.094 14.125 1 61.59 97 SER B N 1
ATOM 2250 C CA . SER B 1 97 ? -2.045 12.234 15.453 1 61.59 97 SER B CA 1
ATOM 2251 C C . SER B 1 97 ? -2.717 10.938 15.898 1 61.59 97 SER B C 1
ATOM 2253 O O . SER B 1 97 ? -3.01 10.07 15.07 1 61.59 97 SER B O 1
ATOM 2255 N N . GLU B 1 98 ? -2.561 10.742 17.156 1 56.22 98 GLU B N 1
ATOM 2256 C CA . GLU B 1 98 ? -3.404 9.742 17.797 1 56.22 98 GLU B CA 1
ATOM 2257 C C . GLU B 1 98 ? -4.879 9.977 17.5 1 56.22 98 GLU B C 1
ATOM 2259 O O . GLU B 1 98 ? -5.723 9.125 17.781 1 56.22 98 GLU B O 1
ATOM 2264 N N . ALA B 1 99 ? -5.121 11.172 16.969 1 51.81 99 ALA B N 1
ATOM 2265 C CA . ALA B 1 99 ? -6.512 11.609 16.828 1 51.81 99 ALA B CA 1
ATOM 2266 C C . ALA B 1 99 ? -7.277 10.688 15.875 1 51.81 99 ALA B C 1
ATOM 2268 O O . ALA B 1 99 ? -8.5 10.578 15.969 1 51.81 99 ALA B O 1
ATOM 2269 N N . HIS B 1 100 ? -6.566 9.992 15.086 1 60.22 100 HIS B N 1
ATOM 2270 C CA . HIS B 1 100 ? -7.355 9.188 14.156 1 60.22 100 HIS B CA 1
ATOM 2271 C C . HIS B 1 100 ? -7.336 7.715 14.547 1 60.22 100 HIS B C 1
ATOM 2273 O O . HIS B 1 100 ? -6.938 6.863 13.75 1 60.22 100 HIS B O 1
ATOM 2279 N N . LEU B 1 101 ? -8.062 7.668 15.688 1 64.44 101 LEU B N 1
ATOM 2280 C CA . LEU B 1 101 ? -7.977 6.398 16.406 1 64.44 101 LEU B CA 1
ATOM 2281 C C . LEU B 1 101 ? -8.781 5.316 15.695 1 64.44 101 LEU B C 1
ATOM 2283 O O . LEU B 1 101 ? -8.352 4.16 15.633 1 64.44 101 LEU B O 1
ATOM 2287 N N . TYR B 1 102 ? -9.82 5.875 14.977 1 72.19 102 TYR B N 1
ATOM 2288 C CA . TYR B 1 102 ? -10.656 4.84 14.383 1 72.19 102 TYR B CA 1
ATOM 2289 C C . TYR B 1 102 ? -9.992 4.25 13.141 1 72.19 102 TYR B C 1
ATOM 2291 O O . TYR B 1 102 ? -10.023 3.033 12.938 1 72.19 102 TYR B O 1
ATOM 2299 N N . PHE B 1 103 ? -9.383 5.09 12.422 1 76.44 103 PHE B N 1
ATOM 2300 C CA . PHE B 1 103 ? -8.688 4.629 11.227 1 76.44 103 PHE B CA 1
ATOM 2301 C C . PHE B 1 103 ? -7.602 3.621 11.586 1 76.44 103 PHE B C 1
ATOM 2303 O O . PHE B 1 103 ? -7.367 2.662 10.852 1 76.44 103 PHE B O 1
ATOM 2310 N N . ARG B 1 104 ? -7.141 3.783 12.742 1 78.19 104 ARG B N 1
ATOM 2311 C CA . ARG B 1 104 ? -5.996 2.977 13.156 1 78.19 104 ARG B CA 1
ATOM 2312 C C . ARG B 1 104 ? -6.445 1.763 13.961 1 78.19 104 ARG B C 1
ATOM 2314 O O . ARG B 1 104 ? -5.613 0.991 14.445 1 78.19 104 ARG B O 1
ATOM 2321 N N . ASN B 1 105 ? -7.699 1.644 14.078 1 81.88 105 ASN B N 1
ATOM 2322 C CA . ASN B 1 105 ? -8.227 0.504 14.82 1 81.88 105 ASN B CA 1
ATOM 2323 C C . ASN B 1 105 ? -8.109 -0.79 14.023 1 81.88 105 ASN B C 1
ATOM 2325 O O . ASN B 1 105 ? -8.773 -0.95 13 1 81.88 105 ASN B O 1
ATOM 2329 N N . PRO B 1 106 ? -7.273 -1.763 14.492 1 79.81 106 PRO B N 1
ATOM 2330 C CA . PRO B 1 106 ? -7.094 -3.006 13.734 1 79.81 106 PRO B CA 1
ATOM 2331 C C . PRO B 1 106 ? -8.352 -3.871 13.727 1 79.81 106 PRO B C 1
ATOM 2333 O O . PRO B 1 106 ? -8.438 -4.836 12.961 1 79.81 106 PRO B O 1
ATOM 2336 N N . ASN B 1 107 ? -9.344 -3.451 14.508 1 83.94 107 ASN B N 1
ATOM 2337 C CA . ASN B 1 107 ? -10.57 -4.234 14.609 1 83.94 107 ASN B CA 1
ATOM 2338 C C . ASN B 1 107 ? -11.711 -3.598 13.812 1 83.94 107 ASN B C 1
ATOM 2340 O O . ASN B 1 107 ? -12.875 -3.934 14.016 1 83.94 107 ASN B O 1
ATOM 2344 N N . ARG B 1 108 ? -11.273 -2.719 13.008 1 88.88 108 ARG B N 1
ATOM 2345 C CA . ARG B 1 108 ? -12.281 -2.131 12.141 1 88.88 108 ARG B CA 1
ATOM 2346 C C . ARG B 1 108 ? -13.023 -3.209 11.352 1 88.88 108 ARG B C 1
ATOM 2348 O O . ARG B 1 108 ? -12.438 -4.223 10.977 1 88.88 108 ARG B O 1
ATOM 2355 N N . LYS B 1 109 ? -14.328 -2.92 11.094 1 92 109 LYS B N 1
ATOM 2356 C CA . LYS B 1 109 ? -15.18 -3.844 10.352 1 92 109 LYS B CA 1
ATOM 2357 C C . LYS B 1 109 ? -14.562 -4.18 8.992 1 92 109 LYS B C 1
ATOM 2359 O O . LYS B 1 109 ? -14.594 -5.336 8.562 1 92 109 LYS B O 1
ATOM 2364 N N . LEU B 1 110 ? -14.008 -3.26 8.289 1 94.38 110 LEU B N 1
ATOM 2365 C CA . LEU B 1 110 ? -13.398 -3.455 6.98 1 94.38 110 LEU B CA 1
ATOM 2366 C C . LEU B 1 110 ? -12.383 -4.594 7.016 1 94.38 110 LEU B C 1
ATOM 2368 O O . LEU B 1 110 ? -12.391 -5.469 6.148 1 94.38 110 LEU B O 1
ATOM 2372 N N . PHE B 1 111 ? -11.609 -4.625 8.023 1 93.88 111 PHE B N 1
ATOM 2373 C CA . PHE B 1 111 ? -10.547 -5.621 8.109 1 93.88 111 PHE B CA 1
ATOM 2374 C C . PHE B 1 111 ? -11.125 -7 8.391 1 93.88 111 PHE B C 1
ATOM 2376 O O . PHE B 1 111 ? -10.586 -8.008 7.934 1 93.88 111 PHE B O 1
ATOM 2383 N N . MET B 1 112 ? -12.18 -7.031 9.109 1 95.69 112 MET B N 1
ATOM 2384 C CA . MET B 1 112 ? -12.867 -8.297 9.344 1 95.69 112 MET B CA 1
ATOM 2385 C C . MET B 1 112 ? -13.461 -8.844 8.055 1 95.69 112 MET B C 1
ATOM 2387 O O . MET B 1 112 ? -13.477 -10.062 7.84 1 95.69 112 MET B O 1
ATOM 2391 N N . LEU B 1 113 ? -13.945 -7.984 7.293 1 97.88 113 LEU B N 1
ATOM 2392 C CA . LEU B 1 113 ? -14.5 -8.398 6.008 1 97.88 113 LEU B CA 1
ATOM 2393 C C . LEU B 1 113 ? -13.406 -8.898 5.078 1 97.88 113 LEU B C 1
ATOM 2395 O O . LEU B 1 113 ? -13.602 -9.875 4.348 1 97.88 113 LEU B O 1
ATOM 2399 N N . PHE B 1 114 ? -12.227 -8.227 5.07 1 98.19 114 PHE B N 1
ATOM 2400 C CA . PHE B 1 114 ? -11.078 -8.758 4.352 1 98.19 114 PHE B CA 1
ATOM 2401 C C . PHE B 1 114 ? -10.773 -10.18 4.797 1 98.19 114 PHE B C 1
ATOM 2403 O O . PHE B 1 114 ? -10.562 -11.07 3.963 1 98.19 114 PHE B O 1
ATOM 2410 N N . GLU B 1 115 ? -10.734 -10.359 6.086 1 97.94 115 GLU B N 1
ATOM 2411 C CA . GLU B 1 115 ? -10.43 -11.672 6.648 1 97.94 115 GLU B CA 1
ATOM 2412 C C . GLU B 1 115 ? -11.422 -12.719 6.156 1 97.94 115 GLU B C 1
ATOM 2414 O O . GLU B 1 115 ? -11.023 -13.82 5.77 1 97.94 115 GLU B O 1
ATOM 2419 N N . ALA B 1 116 ? -12.641 -12.406 6.203 1 97.94 116 ALA B N 1
ATOM 2420 C CA . ALA B 1 116 ? -13.688 -13.344 5.781 1 97.94 116 ALA B CA 1
ATOM 2421 C C . ALA B 1 116 ? -13.523 -13.711 4.309 1 97.94 116 ALA B C 1
ATOM 2423 O O . ALA B 1 116 ? -13.602 -14.883 3.941 1 97.94 116 ALA B O 1
ATOM 2424 N N . LEU B 1 117 ? -13.312 -12.758 3.477 1 98.56 117 LEU B N 1
ATOM 2425 C CA . LEU B 1 117 ? -13.234 -12.977 2.037 1 98.56 117 LEU B CA 1
ATOM 2426 C C . LEU B 1 117 ? -11.953 -13.734 1.676 1 98.56 117 LEU B C 1
ATOM 2428 O O . LEU B 1 117 ? -11.969 -14.602 0.803 1 98.56 117 LEU B O 1
ATOM 2432 N N . ILE B 1 118 ? -10.859 -13.406 2.324 1 98.56 118 ILE B N 1
ATOM 2433 C CA . ILE B 1 118 ? -9.602 -14.109 2.068 1 98.56 118 ILE B CA 1
ATOM 2434 C C . ILE B 1 118 ? -9.719 -15.555 2.529 1 98.56 118 ILE B C 1
ATOM 2436 O O . ILE B 1 118 ? -9.18 -16.469 1.888 1 98.56 118 ILE B O 1
ATOM 2440 N N . THR B 1 119 ? -10.383 -15.766 3.676 1 98.25 119 THR B N 1
ATOM 2441 C CA . THR B 1 119 ? -10.648 -17.109 4.148 1 98.25 119 THR B CA 1
ATOM 2442 C C . THR B 1 119 ? -11.367 -17.938 3.078 1 98.25 119 THR B C 1
ATOM 2444 O O . THR B 1 119 ? -11 -19.078 2.822 1 98.25 119 THR B O 1
ATOM 2447 N N . GLU B 1 120 ? -12.375 -17.344 2.432 1 97.69 120 GLU B N 1
ATOM 2448 C CA . GLU B 1 120 ? -13.078 -18.016 1.347 1 97.69 120 GLU B CA 1
ATOM 2449 C C . GLU B 1 120 ? -12.125 -18.422 0.228 1 97.69 120 GLU B C 1
ATOM 2451 O O . GLU B 1 120 ? -12.227 -19.516 -0.321 1 97.69 120 GLU B O 1
ATOM 2456 N N . VAL B 1 121 ? -11.219 -17.562 -0.132 1 98.06 121 VAL B N 1
ATOM 2457 C CA . VAL B 1 121 ? -10.273 -17.812 -1.213 1 98.06 121 VAL B CA 1
ATOM 2458 C C . VAL B 1 121 ? -9.344 -18.953 -0.828 1 98.06 121 VAL B C 1
ATOM 2460 O O . VAL B 1 121 ? -9.102 -19.859 -1.628 1 98.06 121 VAL B O 1
ATOM 2463 N N . ILE B 1 122 ? -8.844 -18.922 0.424 1 97.56 122 ILE B N 1
ATOM 2464 C CA . ILE B 1 122 ? -7.938 -19.953 0.914 1 97.56 122 ILE B CA 1
ATOM 2465 C C . ILE B 1 122 ? -8.633 -21.312 0.879 1 97.56 122 ILE B C 1
ATOM 2467 O O . ILE B 1 122 ? -8.062 -22.297 0.401 1 97.56 122 ILE B O 1
ATOM 2471 N N . GLU B 1 123 ? -9.812 -21.359 1.294 1 96.5 123 GLU B N 1
ATOM 2472 C CA . GLU B 1 123 ? -10.562 -22.609 1.386 1 96.5 123 GLU B CA 1
ATOM 2473 C C . GLU B 1 123 ? -10.859 -23.172 0.001 1 96.5 123 GLU B C 1
ATOM 2475 O O . GLU B 1 123 ? -10.961 -24.391 -0.168 1 96.5 123 GLU B O 1
ATOM 2480 N N . ALA B 1 124 ? -10.969 -22.359 -0.967 1 95.25 124 ALA B N 1
ATOM 2481 C CA . ALA B 1 124 ? -11.289 -22.781 -2.326 1 95.25 124 ALA B CA 1
ATOM 2482 C C . ALA B 1 124 ? -10.023 -23.078 -3.121 1 95.25 124 ALA B C 1
ATOM 2484 O O . ALA B 1 124 ? -10.086 -23.562 -4.25 1 95.25 124 ALA B O 1
ATOM 2485 N N . SER B 1 125 ? -8.891 -22.656 -2.609 1 93.06 125 SER B N 1
ATOM 2486 C CA . SER B 1 125 ? -7.625 -22.859 -3.311 1 93.06 125 SER B CA 1
ATOM 2487 C C . SER B 1 125 ? -7.254 -24.344 -3.373 1 93.06 125 SER B C 1
ATOM 2489 O O . SER B 1 125 ? -7.477 -25.078 -2.412 1 93.06 125 SER B O 1
ATOM 2491 N N . PRO B 1 126 ? -6.73 -24.781 -4.492 1 89.12 126 PRO B N 1
ATOM 2492 C CA . PRO B 1 126 ? -6.391 -26.188 -4.641 1 89.12 126 PRO B CA 1
ATOM 2493 C C . PRO B 1 126 ? -5.336 -26.656 -3.635 1 89.12 126 PRO B C 1
ATOM 2495 O O . PRO B 1 126 ? -5.324 -27.828 -3.242 1 89.12 126 PRO B O 1
ATOM 2498 N N . SER B 1 127 ? -4.406 -25.812 -3.23 1 89.69 127 SER B N 1
ATOM 2499 C CA . SER B 1 127 ? -3.369 -26.109 -2.248 1 89.69 127 SER B CA 1
ATOM 2500 C C . SER B 1 127 ? -3.336 -25.078 -1.135 1 89.69 127 SER B C 1
ATOM 2502 O O . SER B 1 127 ? -3.688 -23.906 -1.353 1 89.69 127 SER B O 1
ATOM 2504 N N . LYS B 1 128 ? -2.955 -25.578 -0.031 1 89.5 128 LYS B N 1
ATOM 2505 C CA . LYS B 1 128 ? -2.82 -24.672 1.104 1 89.5 128 LYS B CA 1
ATOM 2506 C C . LYS B 1 128 ? -1.735 -23.625 0.85 1 89.5 128 LYS B C 1
ATOM 2508 O O . LYS B 1 128 ? -0.603 -23.969 0.508 1 89.5 128 LYS B O 1
ATOM 2513 N N . PRO B 1 129 ? -2.123 -22.438 1.022 1 92.56 129 PRO B N 1
ATOM 2514 C CA . PRO B 1 129 ? -1.088 -21.422 0.848 1 92.56 129 PRO B CA 1
ATOM 2515 C C . PRO B 1 129 ? 0.025 -21.531 1.888 1 92.56 129 PRO B C 1
ATOM 2517 O O . PRO B 1 129 ? -0.216 -21.969 3.012 1 92.56 129 PRO B O 1
ATOM 2520 N N . ALA B 1 130 ? 1.202 -21.125 1.484 1 91.38 130 ALA B N 1
ATOM 2521 C CA . ALA B 1 130 ? 2.35 -21.141 2.387 1 91.38 130 ALA B CA 1
ATOM 2522 C C . ALA B 1 130 ? 2.203 -20.062 3.467 1 91.38 130 ALA B C 1
ATOM 2524 O O . ALA B 1 130 ? 2.695 -20.234 4.586 1 91.38 130 ALA B O 1
ATOM 2525 N N . LEU B 1 131 ? 1.526 -19.062 3.184 1 97.06 131 LEU B N 1
ATOM 2526 C CA . L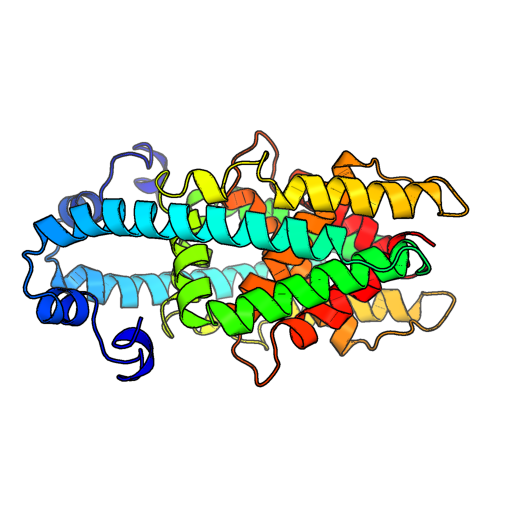EU B 1 131 ? 1.309 -17.969 4.129 1 97.06 131 LEU B CA 1
ATOM 2527 C C . LEU B 1 131 ? 0.032 -18.188 4.934 1 97.06 131 LEU B C 1
ATOM 2529 O O . LEU B 1 131 ? -0.964 -18.688 4.398 1 97.06 131 LEU B O 1
ATOM 2533 N N . SER B 1 132 ? 0.056 -17.75 6.184 1 97.19 132 SER B N 1
ATOM 2534 C CA . SER B 1 132 ? -1.107 -17.859 7.059 1 97.19 132 SER B CA 1
ATOM 2535 C C . SER B 1 132 ? -2.18 -16.844 6.68 1 97.19 132 SER B C 1
ATOM 2537 O O . SER B 1 132 ? -1.908 -15.891 5.945 1 97.19 132 SER B O 1
ATOM 2539 N N . LEU B 1 133 ? -3.4 -17.078 7.219 1 97.81 133 LEU B N 1
ATOM 2540 C CA . LEU B 1 133 ? -4.488 -16.125 7.035 1 97.81 133 LEU B CA 1
ATOM 2541 C C . LEU B 1 133 ? -4.09 -14.75 7.547 1 97.81 133 LEU B C 1
ATOM 2543 O O . LEU B 1 133 ? -4.367 -13.734 6.898 1 97.81 133 LEU B O 1
ATOM 2547 N N . LYS B 1 134 ? -3.457 -14.703 8.672 1 97 134 LYS B N 1
ATOM 2548 C CA . LYS B 1 134 ? -3.016 -13.438 9.258 1 97 134 LYS B CA 1
ATOM 2549 C C . LYS B 1 134 ? -2.055 -12.703 8.328 1 97 134 LYS B C 1
ATOM 2551 O O . LYS B 1 134 ? -2.182 -11.5 8.117 1 97 134 LYS B O 1
ATOM 2556 N N . GLN B 1 135 ? -1.142 -13.43 7.777 1 97.75 135 GLN B N 1
ATOM 2557 C CA . GLN B 1 135 ? -0.15 -12.859 6.867 1 97.75 135 GLN B CA 1
ATOM 2558 C C . GLN B 1 135 ? -0.802 -12.375 5.578 1 97.75 135 GLN B C 1
ATOM 2560 O O . GLN B 1 135 ? -0.48 -11.297 5.082 1 97.75 135 GLN B O 1
ATOM 2565 N N . LEU B 1 136 ? -1.693 -13.188 5.043 1 98.44 136 LEU B N 1
ATOM 2566 C CA . LEU B 1 136 ? -2.369 -12.836 3.799 1 98.44 136 LEU B CA 1
ATOM 2567 C C . LEU B 1 136 ? -3.285 -11.633 3.998 1 98.44 136 LEU B C 1
ATOM 2569 O O . LEU B 1 136 ? -3.393 -10.773 3.119 1 98.44 136 LEU B O 1
ATOM 2573 N N . LYS B 1 137 ? -3.941 -11.578 5.129 1 98.06 137 LYS B N 1
ATOM 2574 C CA . LYS B 1 137 ? -4.781 -10.438 5.461 1 98.06 137 LYS B CA 1
ATOM 2575 C C . LYS B 1 137 ? -3.949 -9.164 5.602 1 98.06 137 LYS B C 1
ATOM 2577 O O . LYS B 1 137 ? -4.348 -8.102 5.129 1 98.06 137 LYS B O 1
ATOM 2582 N N . LEU B 1 138 ? -2.85 -9.242 6.25 1 97.19 138 LEU B N 1
ATOM 2583 C CA . LEU B 1 138 ? -1.95 -8.102 6.379 1 97.19 138 LEU B CA 1
ATOM 2584 C C . LEU B 1 138 ? -1.491 -7.613 5.012 1 97.19 138 LEU B C 1
ATOM 2586 O O . LEU B 1 138 ? -1.549 -6.414 4.723 1 97.19 138 LEU B O 1
ATOM 2590 N N . ALA B 1 139 ? -1.053 -8.539 4.199 1 98.38 139 ALA B N 1
ATOM 2591 C CA . ALA B 1 139 ? -0.61 -8.195 2.848 1 98.38 139 ALA B CA 1
ATOM 2592 C C . ALA B 1 139 ? -1.719 -7.5 2.066 1 98.38 139 ALA B C 1
ATOM 2594 O O . ALA B 1 139 ? -1.46 -6.539 1.336 1 98.38 139 ALA B O 1
ATOM 2595 N N . PHE B 1 140 ? -2.924 -7.949 2.213 1 98.69 140 PHE B N 1
ATOM 2596 C CA . PHE B 1 140 ? -4.062 -7.379 1.499 1 98.69 140 PHE B CA 1
ATOM 2597 C C . PHE B 1 140 ? -4.383 -5.984 2.016 1 98.69 140 PHE B C 1
ATOM 2599 O O . PHE B 1 140 ? -4.699 -5.082 1.235 1 98.69 140 PHE B O 1
ATOM 2606 N N . THR B 1 141 ? -4.363 -5.82 3.291 1 97.69 141 THR B N 1
ATOM 2607 C CA . THR B 1 141 ? -4.582 -4.512 3.906 1 97.69 141 THR B CA 1
ATOM 2608 C C . THR B 1 141 ? -3.537 -3.508 3.426 1 97.69 141 THR B C 1
ATOM 2610 O O . THR B 1 141 ? -3.879 -2.387 3.047 1 97.69 141 THR B O 1
ATOM 2613 N N . GLN B 1 142 ? -2.312 -3.959 3.438 1 98.06 142 GLN B N 1
ATOM 2614 C CA . GLN B 1 142 ? -1.224 -3.109 2.963 1 98.06 142 GLN B CA 1
ATOM 2615 C C . GLN B 1 142 ? -1.394 -2.773 1.485 1 98.06 142 GLN B C 1
ATOM 2617 O O . GLN B 1 142 ? -1.107 -1.651 1.062 1 98.06 142 GLN B O 1
ATOM 2622 N N . LEU B 1 143 ? -1.797 -3.742 0.729 1 98.69 143 LEU B N 1
ATOM 2623 C CA . LEU B 1 143 ? -2.07 -3.523 -0.687 1 98.69 143 LEU B CA 1
ATOM 2624 C C . LEU B 1 143 ? -3.133 -2.447 -0.875 1 98.69 143 LEU B C 1
ATOM 2626 O O . LEU B 1 143 ? -2.932 -1.496 -1.635 1 98.69 143 LEU B O 1
ATOM 2630 N N . ALA B 1 144 ? -4.285 -2.58 -0.238 1 98.44 144 ALA B N 1
ATOM 2631 C CA . ALA B 1 144 ? -5.379 -1.621 -0.362 1 98.44 144 ALA B CA 1
ATOM 2632 C C . ALA B 1 144 ? -4.93 -0.219 0.038 1 98.44 144 ALA B C 1
ATOM 2634 O O . ALA B 1 144 ? -5.207 0.754 -0.667 1 98.44 144 ALA B O 1
ATOM 2635 N N . MET B 1 145 ? -4.211 -0.127 1.108 1 97.19 145 MET B N 1
ATOM 2636 C CA . MET B 1 145 ? -3.703 1.158 1.583 1 97.19 145 MET B CA 1
ATOM 2637 C C . MET B 1 145 ? -2.707 1.75 0.591 1 97.19 145 MET B C 1
ATOM 2639 O O . MET B 1 145 ? -2.709 2.959 0.352 1 97.19 145 MET B O 1
ATOM 2643 N N . GLY B 1 146 ? -1.858 0.859 0.058 1 98.25 146 GLY B N 1
ATOM 2644 C CA . GLY B 1 146 ? -0.869 1.316 -0.905 1 98.25 146 GLY B CA 1
ATOM 2645 C C . GLY B 1 146 ? -1.485 1.86 -2.18 1 98.25 146 GLY B C 1
ATOM 2646 O O . GLY B 1 146 ? -1.002 2.85 -2.736 1 98.25 146 GLY B O 1
ATOM 2647 N N . VAL B 1 147 ? -2.52 1.249 -2.645 1 98.5 147 VAL B N 1
ATOM 2648 C CA . VAL B 1 147 ? -3.23 1.709 -3.834 1 98.5 147 VAL B CA 1
ATOM 2649 C C . VAL B 1 147 ? -3.809 3.1 -3.586 1 98.5 147 VAL B C 1
ATOM 2651 O O . VAL B 1 147 ? -3.65 4 -4.414 1 98.5 147 VAL B O 1
ATOM 2654 N N . ILE B 1 148 ? -4.445 3.279 -2.473 1 97.75 148 ILE B N 1
ATOM 2655 C CA . ILE B 1 148 ? -5.074 4.559 -2.152 1 97.75 148 ILE B CA 1
ATOM 2656 C C . ILE B 1 148 ? -4.004 5.637 -2.012 1 97.75 148 ILE B C 1
ATOM 2658 O O . ILE B 1 148 ? -4.137 6.73 -2.57 1 97.75 148 ILE B O 1
ATOM 2662 N N . TYR B 1 149 ? -2.98 5.32 -1.278 1 96.38 149 TYR B N 1
ATOM 2663 C CA . TYR B 1 149 ? -1.91 6.289 -1.07 1 96.38 149 TYR B CA 1
ATOM 2664 C C . TYR B 1 149 ? -1.283 6.703 -2.396 1 96.38 149 TYR B C 1
ATOM 2666 O O . TYR B 1 149 ? -1.088 7.895 -2.652 1 96.38 149 TYR B O 1
ATOM 2674 N N . HIS B 1 150 ? -0.878 5.723 -3.189 1 95.69 150 HIS B N 1
ATOM 2675 C CA . HIS B 1 150 ? -0.284 5.988 -4.496 1 95.69 150 HIS B CA 1
ATOM 2676 C C . HIS B 1 150 ? -1.209 6.844 -5.355 1 95.69 150 HIS B C 1
ATOM 2678 O O . HIS B 1 150 ? -0.764 7.809 -5.98 1 95.69 150 HIS B O 1
ATOM 2684 N N . TRP B 1 151 ? -2.459 6.508 -5.363 1 95.94 151 TRP B N 1
ATOM 2685 C CA . TRP B 1 151 ? -3.459 7.219 -6.152 1 95.94 151 TRP B CA 1
ATOM 2686 C C . TRP B 1 151 ? -3.58 8.672 -5.699 1 95.94 151 TRP B C 1
ATOM 2688 O O . TRP B 1 151 ? -3.734 9.57 -6.523 1 95.94 151 TRP B O 1
ATOM 2698 N N . CYS B 1 152 ? -3.494 8.922 -4.457 1 93.38 152 CYS B N 1
ATOM 2699 C CA . CYS B 1 152 ? -3.566 10.273 -3.912 1 93.38 152 CYS B CA 1
ATOM 2700 C C . CYS B 1 152 ? -2.309 11.062 -4.246 1 93.38 152 CYS B C 1
ATOM 2702 O O . CYS B 1 152 ? -2.373 12.273 -4.469 1 93.38 152 CYS B O 1
ATOM 2704 N N . THR B 1 153 ? -1.216 10.398 -4.238 1 91.12 153 THR B N 1
ATOM 2705 C CA . THR B 1 153 ? 0.078 11.062 -4.375 1 91.12 153 THR B CA 1
ATOM 2706 C C . THR B 1 153 ? 0.399 11.32 -5.844 1 91.12 153 THR B C 1
ATOM 2708 O O . THR B 1 153 ? 1.057 12.312 -6.172 1 91.12 153 THR B O 1
ATOM 2711 N N . PHE B 1 154 ? 0.031 10.398 -6.68 1 88.69 154 PHE B N 1
ATOM 2712 C CA . PHE B 1 154 ? 0.307 10.523 -8.109 1 88.69 154 PHE B CA 1
ATOM 2713 C C . PHE B 1 154 ? -0.984 10.727 -8.891 1 88.69 154 PHE B C 1
ATOM 2715 O O . PHE B 1 154 ? -1.579 9.766 -9.383 1 88.69 154 PHE B O 1
ATOM 2722 N N . PRO B 1 155 ? -1.255 11.922 -8.984 1 76.19 155 PRO B N 1
ATOM 2723 C CA . PRO B 1 155 ? -2.514 12.164 -9.695 1 76.19 155 PRO B CA 1
ATOM 2724 C C . PRO B 1 155 ? -2.412 11.867 -11.188 1 76.19 155 PRO B C 1
ATOM 2726 O O . PRO B 1 155 ? -1.563 12.445 -11.875 1 76.19 155 PRO B O 1
ATOM 2729 N N . GLU B 1 156 ? -2.904 10.75 -11.5 1 79.94 156 GLU B N 1
ATOM 2730 C CA . GLU B 1 156 ? -3.041 10.344 -12.898 1 79.94 156 GLU B CA 1
ATOM 2731 C C . GLU B 1 156 ? -4.508 10.289 -13.312 1 79.94 156 GLU B C 1
ATOM 2733 O O . GLU B 1 156 ? -5.402 10.414 -12.477 1 79.94 156 GLU B O 1
ATOM 2738 N N . ASP B 1 157 ? -4.633 10.32 -14.562 1 83.94 157 ASP B N 1
ATOM 2739 C CA . ASP B 1 157 ? -5.992 10.266 -15.094 1 83.94 157 ASP B CA 1
ATOM 2740 C C . ASP B 1 157 ? -6.543 8.844 -15.055 1 83.94 157 ASP B C 1
ATOM 2742 O O . ASP B 1 157 ? -6.805 8.242 -16.094 1 83.94 157 ASP B O 1
ATOM 2746 N N . GLN B 1 158 ? -6.59 8.32 -13.922 1 94.12 158 GLN B N 1
ATOM 2747 C CA . GLN B 1 158 ? -7.191 7.016 -13.672 1 94.12 158 GLN B CA 1
ATOM 2748 C C . GLN B 1 158 ? -8.023 7.031 -12.398 1 94.12 158 GLN B C 1
ATOM 2750 O O . GLN B 1 158 ? -7.695 7.734 -11.438 1 94.12 158 GLN B O 1
ATOM 2755 N N . SER B 1 159 ? -9.133 6.301 -12.5 1 97.25 159 SER B N 1
ATOM 2756 C CA . SER B 1 159 ? -9.93 6.129 -11.289 1 97.25 159 SER B CA 1
ATOM 2757 C C . SER B 1 159 ? -9.18 5.316 -10.242 1 97.25 159 SER B C 1
ATOM 2759 O O . SER B 1 159 ? -8.203 4.641 -10.555 1 97.25 159 SER B O 1
ATOM 2761 N N . LEU B 1 160 ? -9.617 5.445 -9.031 1 98.06 160 LEU B N 1
ATOM 2762 C CA . LEU B 1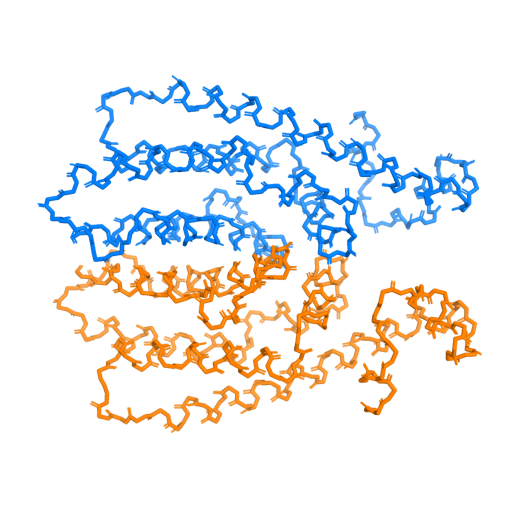 160 ? -9.016 4.66 -7.965 1 98.06 160 LEU B CA 1
ATOM 2763 C C . LEU B 1 160 ? -9.141 3.166 -8.25 1 98.06 160 LEU B C 1
ATOM 2765 O O . LEU B 1 160 ? -8.195 2.406 -8.039 1 98.06 160 LEU B O 1
ATOM 2769 N N . GLN B 1 161 ? -10.305 2.771 -8.719 1 98.31 161 GLN B N 1
ATOM 2770 C CA . GLN B 1 161 ? -10.539 1.375 -9.07 1 98.31 161 GLN B CA 1
ATOM 2771 C C . GLN B 1 161 ? -9.562 0.909 -10.148 1 98.31 161 GLN B C 1
ATOM 2773 O O . GLN B 1 161 ? -8.977 -0.174 -10.039 1 98.31 161 GLN B O 1
ATOM 2778 N N . GLU B 1 162 ? -9.367 1.688 -11.148 1 97.62 162 GLU B N 1
ATOM 2779 C CA . GLU B 1 162 ? -8.438 1.354 -12.219 1 97.62 162 GLU B CA 1
ATOM 2780 C C . GLU B 1 162 ? -7 1.296 -11.711 1 97.62 162 GLU B C 1
ATOM 2782 O O . GLU B 1 162 ? -6.223 0.433 -12.125 1 97.62 162 GLU B O 1
ATOM 2787 N N . SER B 1 163 ? -6.711 2.18 -10.836 1 97.38 163 SER B N 1
ATOM 2788 C CA . SER B 1 163 ? -5.367 2.254 -10.273 1 97.38 163 SER B CA 1
ATOM 2789 C C . SER B 1 163 ? -5.027 0.993 -9.484 1 97.38 163 SER B C 1
ATOM 2791 O O . SER B 1 163 ? -3.869 0.57 -9.453 1 97.38 163 SER B O 1
ATOM 2793 N N . GLY B 1 164 ? -6 0.4 -8.859 1 98.38 164 GLY B N 1
ATOM 2794 C CA . GLY B 1 164 ? -5.766 -0.748 -7.996 1 98.38 164 GLY B CA 1
ATOM 2795 C C . GLY B 1 164 ? -5.945 -2.074 -8.711 1 98.38 164 GLY B C 1
ATOM 2796 O O . GLY B 1 164 ? -5.715 -3.135 -8.125 1 98.38 164 GLY B O 1
ATOM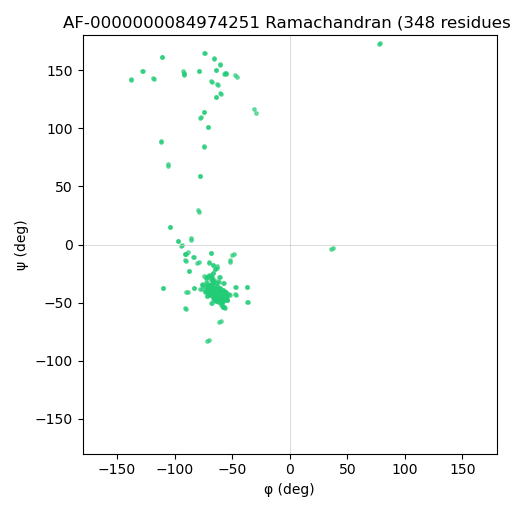 2797 N N . ALA B 1 165 ? -6.305 -2.045 -10 1 98.19 165 ALA B N 1
ATOM 2798 C CA . ALA B 1 165 ? -6.715 -3.252 -10.711 1 98.19 165 ALA B CA 1
ATOM 2799 C C . ALA B 1 165 ? -5.562 -4.246 -10.812 1 98.19 165 ALA B C 1
ATOM 2801 O O . ALA B 1 165 ? -5.738 -5.438 -10.555 1 98.19 165 ALA B O 1
ATOM 2802 N N . SER B 1 166 ? -4.41 -3.783 -11.156 1 98.19 166 SER B N 1
ATOM 2803 C CA . SER B 1 166 ? -3.279 -4.684 -11.359 1 98.19 166 SER B CA 1
ATOM 2804 C C . SER B 1 166 ? -2.795 -5.27 -10.039 1 98.19 166 SER B C 1
ATOM 2806 O O . SER B 1 166 ? -2.443 -6.449 -9.969 1 98.19 166 SER B O 1
ATOM 2808 N N . ALA B 1 167 ? -2.738 -4.457 -9.016 1 98.56 167 ALA B N 1
ATOM 2809 C CA . ALA B 1 167 ? -2.326 -4.938 -7.699 1 98.56 167 ALA B CA 1
ATOM 2810 C C . ALA B 1 167 ? -3.266 -6.031 -7.199 1 98.56 167 ALA B C 1
ATOM 2812 O O . ALA B 1 167 ? -2.812 -7.062 -6.695 1 98.56 167 ALA B O 1
ATOM 2813 N N . LEU B 1 168 ? -4.512 -5.762 -7.355 1 98.56 168 LEU B N 1
ATOM 2814 C CA . LEU B 1 168 ? -5.512 -6.723 -6.902 1 98.56 168 LEU B CA 1
ATOM 2815 C C . LEU B 1 168 ? -5.422 -8.016 -7.695 1 98.56 168 LEU B C 1
ATOM 2817 O O . LEU B 1 168 ? -5.438 -9.109 -7.121 1 98.56 168 LEU B O 1
ATOM 2821 N N . GLN B 1 169 ? -5.344 -7.93 -8.984 1 97.81 169 GLN B N 1
ATOM 2822 C CA . GLN B 1 169 ? -5.234 -9.117 -9.82 1 97.81 169 GLN B CA 1
ATOM 2823 C C . GLN B 1 169 ? -3.988 -9.93 -9.469 1 97.81 169 GLN B C 1
ATOM 2825 O O . GLN B 1 169 ? -4.039 -11.156 -9.391 1 97.81 169 GLN B O 1
ATOM 2830 N N . HIS B 1 170 ? -2.922 -9.25 -9.297 1 97.88 170 HIS B N 1
ATOM 2831 C CA . HIS B 1 170 ? -1.676 -9.938 -8.992 1 97.88 170 HIS B CA 1
ATOM 2832 C C . HIS B 1 170 ? -1.734 -10.602 -7.613 1 97.88 170 HIS B C 1
ATOM 2834 O O . HIS B 1 170 ? -1.178 -11.68 -7.414 1 97.88 170 HIS B O 1
ATOM 2840 N N . TYR B 1 171 ? -2.348 -9.93 -6.652 1 98.12 171 TYR B N 1
ATOM 2841 C CA . TYR B 1 171 ? -2.58 -10.539 -5.352 1 98.12 171 TYR B CA 1
ATOM 2842 C C . TYR B 1 171 ? -3.354 -11.844 -5.488 1 98.12 171 TYR B C 1
ATOM 2844 O O . TYR B 1 171 ? -2.988 -12.859 -4.887 1 98.12 171 TYR B O 1
ATOM 2852 N N . LEU B 1 172 ? -4.371 -11.852 -6.281 1 96.88 172 LEU B N 1
ATOM 2853 C CA . LEU B 1 172 ? -5.191 -13.039 -6.477 1 96.88 172 LEU B CA 1
ATOM 2854 C C . LEU B 1 172 ? -4.398 -14.141 -7.168 1 96.88 172 LEU B C 1
ATOM 2856 O O . LEU B 1 172 ? -4.609 -15.328 -6.898 1 96.88 172 LEU B O 1
ATOM 2860 N N . ASN B 1 173 ? -3.486 -13.773 -8.016 1 94.62 173 ASN B N 1
ATOM 2861 C CA . ASN B 1 173 ? -2.633 -14.75 -8.688 1 94.62 173 ASN B CA 1
ATOM 2862 C C . ASN B 1 173 ? -1.731 -15.484 -7.695 1 94.62 173 ASN B C 1
ATOM 2864 O O . ASN B 1 173 ? -1.217 -16.562 -8 1 94.62 173 ASN B O 1
ATOM 2868 N N . GLY B 1 174 ? -1.536 -14.859 -6.547 1 95.19 174 GLY B N 1
ATOM 2869 C CA . GLY B 1 174 ? -0.648 -15.438 -5.555 1 95.19 174 GLY B CA 1
ATOM 2870 C C . GLY B 1 174 ? -1.213 -16.688 -4.906 1 95.19 174 GLY B C 1
ATOM 2871 O O . GLY B 1 174 ? -0.496 -17.406 -4.215 1 95.19 174 GLY B O 1
ATOM 2872 N N . PHE B 1 175 ? -2.494 -16.938 -5.051 1 93.5 175 PHE B N 1
ATOM 2873 C CA . PHE B 1 175 ? -3.137 -18.125 -4.484 1 93.5 175 PHE B CA 1
ATOM 2874 C C . PHE B 1 175 ? -3.012 -19.312 -5.43 1 93.5 175 PHE B C 1
ATOM 2876 O O . PHE B 1 175 ? -3.449 -20.422 -5.105 1 93.5 175 PHE B O 1
ATOM 2883 N N . SER B 1 176 ? -2.318 -19.281 -6.598 1 75.69 176 SER B N 1
ATOM 2884 C CA . SER B 1 176 ? -2.252 -20.406 -7.527 1 75.69 176 SER B CA 1
ATOM 2885 C C . SER B 1 176 ? -1.402 -21.547 -6.969 1 75.69 176 SER B C 1
ATOM 2887 O O . SER B 1 176 ? -0.521 -21.312 -6.137 1 75.69 176 SER B O 1
#

Solvent-accessible surface area (backbone atoms only — not comparable to full-atom values): 19150 Å² total; per-residue (Å²): 124,68,75,75,70,64,68,69,79,80,76,59,41,76,59,43,52,35,52,72,62,69,50,59,79,71,49,46,60,54,34,46,60,41,46,31,48,54,48,43,52,51,47,54,53,48,39,53,49,51,51,49,53,60,71,64,49,64,82,86,49,53,43,63,55,45,44,49,52,48,53,42,50,48,32,44,48,46,44,74,74,53,28,58,68,50,48,24,48,52,60,22,48,42,44,75,39,79,64,37,48,62,81,54,37,86,78,36,62,62,53,52,52,48,44,53,37,50,49,44,32,53,72,69,32,92,54,81,67,93,63,50,70,69,40,53,42,49,27,49,51,21,36,55,49,4,33,51,51,46,50,48,47,48,80,56,100,59,53,58,38,65,64,33,44,47,36,52,52,39,52,60,38,31,58,113,124,69,72,74,71,64,69,69,78,80,76,59,42,75,60,44,53,36,52,70,62,69,48,60,77,72,49,46,61,54,34,45,58,42,45,30,49,53,47,43,52,50,50,55,52,47,39,53,48,49,50,51,52,60,71,64,49,65,83,87,50,53,43,62,55,46,44,51,51,47,52,41,49,50,32,44,48,47,44,74,74,53,27,59,67,50,49,23,50,53,60,21,48,41,44,76,40,81,64,38,49,62,82,54,37,85,78,35,62,62,53,52,51,49,43,54,38,50,49,45,33,54,73,68,32,95,54,82,66,93,62,51,70,69,41,50,42,49,27,48,53,21,36,56,49,4,34,52,50,47,50,46,46,47,80,56,100,59,53,57,38,65,67,33,44,47,38,52,53,38,53,60,39,29,58,112

Nearest PDB structures (foldseek):
  3whc-assembly3_F  TM=6.738E-01  e=2.521E-03  Bacillus subtilis subsp. subtilis str. 168
  5gpa-assembly1_B  TM=6.733E-01  e=1.811E-02  Halalkalibacterium halodurans C-125
  5gp9-assembly1_A  TM=6.822E-01  e=2.417E-02  Halalkalibacterium halodurans C-125
  7xyi-assembly1_A  TM=5.591E-01  e=3.727E-02  Vibrio cholerae
  6wag-assembly1_B  TM=5.811E-01  e=1.182E-01  Vibrio vulnificus

pLDDT: mean 80.43, std 23.4, range [24.64, 98.69]

Sequence (352 aa):
MQLFKEKGYKNVSVDEIVQACNSSKGSFYHHFKSKAEILNEHFALADKYYEQLYNDLPIQLSPKRRLQLFLENVFIYLEETFGREFLSVVYSTSLESEAHLYFRNPNRKLFMLFEALITEVIEASPSKPALSLKQLKLAFTQLAMGVIYHWCTFPEDQSLQESGASALQHYLNGFSMQLFKEKGYKNVSVDEIVQACNSSKGSFYHHFKSKAEILNEHFALADKYYEQLYNDLPIQLSPKRRLQLFLENVFIYLEETFGREFLSVVYSTSLESEAHLYFRNPNRKLFMLFEALITEVIEASPSKPALSLKQLKLAFTQLAMGVIYHWCTFPEDQSLQESGASALQHYLNGFS

InterPro domains:
  IPR001647 DNA-binding HTH domain, TetR-type [PF00440] (1-41)
  IPR001647 DNA-binding HTH domain, TetR-type [PS50977] (1-50)
  IPR009057 Homedomain-like superfamily [SSF46689] (1-55)
  IPR023772 DNA-binding HTH domain, TetR-type, conserved site [PS01081] (8-39)
  IPR036271 Tetracyclin repressor-like, C-terminal domain superfamily [SSF48498] (62-175)
  IPR050624 Nucleoid occlusion factor SlmA/HTH-type transcriptional regulator [PTHR43479] (1-153)

Radius of gyration: 21.01 Å; Cα contacts (8 Å, |Δi|>4): 361; chains: 2; bounding box: 50×60×42 Å

Organism: NCBI:txid1224748

Foldseek 3Di:
DPVVPPDDPPPCPVVNVVVVVVHDPVVVVVCVLVVLVVVLVVLVVLLVVLVVLLVPQDPPDQLLVSLLSSLLVSLVCCCVPQNLVNLVVVVVVVVPDCSNVQVVDCPRSNLVSLLVSVVSLQVPQPDHAPDDSVRLSVVVVVLSVVLSVCCSVDPDPDRSSRSSNVVSVVSSVSSD/DVVVPPDDPPPCPVVNVVVVVVHDPVVVVVCVLVVLVVVLVVLVVLLVVLVVLLVPQDPPDQLLVSLLSSLLVSLVCCCVPQNLVRLVVVVVVVVPDCSNVQVVDCPRSNLVSLLVSVVSLQVPQPDHAPDDSVRLSVVVVVLSSVLSVCCSVDPDPDGSSRSSNVVSVVSSVSSD

Secondary structure (DSSP, 8-state):
--HHHHS-TTS--HHHHHHHTT--HHHHHHHHHHHHHHHHHHHHHHHHHHHHHHHTS-TTS-HHHHHHHHHHHHHHHHHHHTHHHHHHHHHHHTTT-TT-TTTT-TT-HHHHHHHHHHHHHHHHSSS--SS-HHHHHHHHHHHHHHHHHHHHHS--SS-HHHHHHHHHHHHHHTT-/--HHHHS-TTS--HHHHHHHTT--HHHHHHHHHHHHHHHHHHHHHHHHHHHHHHHTS-TTS-HHHHHHHHHHHHHHHHHHHTHHHHHHHHHHHTTT-TT-TTTT-TT-HHHHHHHHHHHHHHHHSSS--SS-HHHHHHHHHHHHHHHHHHHHHS--SS-HHHHHHHHHHHHHHTT-